Protein AF-A0A417HCM1-F1 (afdb_monomer)

Foldseek 3Di:
DDDDDDDDDDDPDDDDPPPPDDDPDQAQQAPPDDPPPPLRVLQSVCVVLVLADQDPVRHNQQFDFDFPLNLLSSLCSLVVHPLVVQADAQAPPDHRPDPSRSSQSVCPVLVLADQPDPRHNRRGDFQFLLNSLSSLQSSCVSVVHFAADLPDDQQAPCLVVRDPSSSSSVRRCVRRVLDDCDPVRHNRGGDGDGSSNSSSNSVSSNVVVVD

Nearest PDB structures (foldseek):
  3pyw-assembly1_A  TM=8.667E-01  e=4.731E-10  Bacillus anthracis
  6bt4-assembly1_A  TM=8.681E-01  e=3.678E-08  Bacillus anthracis
  7sv5-assembly2_B  TM=8.042E-01  e=4.288E-07  Paenibacillus alvei
  6cwi-assembly1_A  TM=8.174E-01  e=2.705E-06  Paenibacillus alvei
  6cwf-assembly1_A  TM=8.147E-01  e=4.228E-06  Paenibacillus alvei

Sequence (211 aa):
MKWGTRMTAAALALTLAVSSAPAKAYSLPYGDVNDQYWAYLDILYSSQWGLLQGREDGNFHPEDTLTRAEFVSILARVGNVQLSRYPGSDFQDVAESAWYAQAVNWAHRMGVASGVGNGCFDPNGAVTREQMATMSYQFLKSMGITYGNDNTALPYSDADSISDWALDAVKAMYTSKLLTGREDGTFDPFAPTSRAEAAAMARRLYVNLDD

Mean predicted aligned error: 7.88 Å

Radius of gyration: 25.11 Å; Cα contacts (8 Å, |Δi|>4): 300; chains: 1; bounding box: 56×98×43 Å

Structure (mmCIF, N/CA/C/O backbone):
data_AF-A0A417HCM1-F1
#
_entry.id   AF-A0A417HCM1-F1
#
loop_
_atom_site.group_PDB
_atom_site.id
_atom_site.type_symbol
_atom_site.label_atom_id
_atom_site.label_alt_id
_atom_site.label_comp_id
_atom_site.label_asym_id
_atom_site.label_entity_id
_atom_site.label_seq_id
_atom_site.pdbx_PDB_ins_code
_atom_site.Cartn_x
_atom_site.Cartn_y
_atom_site.Cartn_z
_atom_site.occupancy
_atom_site.B_iso_or_equiv
_atom_site.auth_seq_id
_atom_site.auth_comp_id
_atom_site.auth_asym_id
_atom_site.auth_atom_id
_atom_site.pdbx_PDB_model_num
ATOM 1 N N . MET A 1 1 ? 37.741 81.642 -23.398 1.00 40.38 1 MET A N 1
ATOM 2 C CA . MET A 1 1 ? 37.203 80.289 -23.670 1.00 40.38 1 MET A CA 1
ATOM 3 C C . MET A 1 1 ? 36.979 79.591 -22.340 1.00 40.38 1 MET A C 1
ATOM 5 O O . MET A 1 1 ? 37.930 79.411 -21.596 1.00 40.38 1 MET A O 1
ATOM 9 N N . LYS A 1 2 ? 35.713 79.328 -21.998 1.00 38.06 2 LYS A N 1
ATOM 10 C CA . LYS A 1 2 ? 35.279 78.784 -20.703 1.00 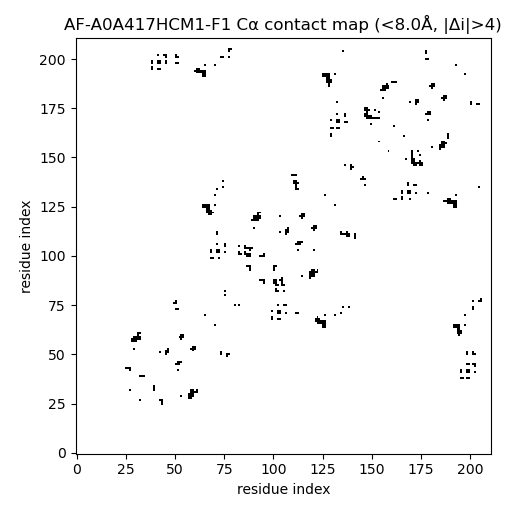38.06 2 LYS A CA 1
ATOM 11 C C . LYS A 1 2 ? 35.594 77.285 -20.647 1.00 38.06 2 LYS A C 1
ATOM 13 O O . LYS A 1 2 ? 35.156 76.555 -21.529 1.00 38.06 2 LYS A O 1
ATOM 18 N N . TRP A 1 3 ? 36.347 76.843 -19.644 1.00 36.91 3 TRP A N 1
ATOM 19 C CA . TRP A 1 3 ? 36.534 75.422 -19.343 1.00 36.91 3 TRP A CA 1
ATOM 20 C C . TRP A 1 3 ? 35.440 74.997 -18.361 1.00 36.91 3 TRP A C 1
ATOM 22 O O . TRP A 1 3 ? 35.266 75.618 -17.315 1.00 36.91 3 TRP A O 1
ATOM 32 N N . GLY A 1 4 ? 34.645 74.006 -18.764 1.00 40.28 4 GLY A N 1
ATOM 33 C CA . GLY A 1 4 ? 33.483 73.521 -18.026 1.00 40.28 4 GLY A CA 1
ATOM 34 C C . GLY A 1 4 ? 33.860 72.620 -16.851 1.00 40.28 4 GLY A C 1
ATOM 35 O O . GLY A 1 4 ? 34.684 71.716 -16.976 1.00 40.28 4 GLY A O 1
ATOM 36 N N . THR A 1 5 ? 33.217 72.875 -15.716 1.00 46.66 5 THR A N 1
ATOM 37 C CA . THR A 1 5 ? 33.242 72.074 -14.491 1.00 46.66 5 THR A CA 1
ATOM 38 C C . THR A 1 5 ? 32.687 70.671 -14.752 1.00 46.66 5 THR A C 1
ATOM 40 O O . THR A 1 5 ? 31.572 70.519 -15.248 1.00 46.66 5 THR A O 1
ATOM 43 N N . ARG A 1 6 ? 33.451 69.630 -14.404 1.00 44.53 6 ARG A N 1
ATOM 44 C CA . ARG A 1 6 ? 32.993 68.233 -14.426 1.00 44.53 6 ARG A CA 1
ATOM 45 C C . ARG A 1 6 ? 32.073 67.977 -13.227 1.00 44.53 6 ARG A C 1
ATOM 47 O O . ARG A 1 6 ? 32.529 68.038 -12.092 1.00 44.53 6 ARG A O 1
ATOM 54 N N . MET A 1 7 ? 30.801 67.672 -13.477 1.00 43.94 7 MET A N 1
ATOM 55 C CA . MET A 1 7 ? 29.897 67.095 -12.476 1.00 43.94 7 MET A CA 1
ATOM 56 C C . MET A 1 7 ? 30.196 65.597 -12.341 1.00 43.94 7 MET A C 1
ATOM 58 O O . MET A 1 7 ? 30.047 64.849 -13.304 1.00 43.94 7 MET A O 1
ATOM 62 N N . THR A 1 8 ? 30.612 65.143 -11.160 1.00 48.47 8 THR A N 1
ATOM 63 C CA . THR A 1 8 ? 30.657 63.714 -10.822 1.00 48.47 8 THR A CA 1
ATOM 64 C C . THR A 1 8 ? 29.286 63.283 -10.310 1.00 48.47 8 THR A C 1
ATOM 66 O O . THR A 1 8 ? 28.869 63.704 -9.233 1.00 48.47 8 THR A O 1
ATOM 69 N N . ALA A 1 9 ? 28.576 62.457 -11.079 1.00 44.56 9 ALA A N 1
ATOM 70 C CA . ALA A 1 9 ? 27.377 61.774 -10.612 1.00 44.56 9 ALA A CA 1
ATOM 71 C C . ALA A 1 9 ? 27.791 60.592 -9.721 1.00 44.56 9 ALA A C 1
ATOM 73 O O . ALA A 1 9 ? 28.492 59.687 -10.173 1.00 44.56 9 ALA A O 1
ATOM 74 N N . ALA A 1 10 ? 27.377 60.607 -8.455 1.00 46.88 10 ALA A N 1
ATOM 75 C CA . ALA A 1 10 ? 27.490 59.455 -7.571 1.00 46.88 10 ALA A CA 1
ATOM 76 C C . ALA A 1 10 ? 26.338 58.488 -7.883 1.00 46.88 10 ALA A C 1
ATOM 78 O O . ALA A 1 10 ? 25.175 58.805 -7.640 1.00 46.88 10 ALA A O 1
ATOM 79 N N . ALA A 1 11 ? 26.652 57.322 -8.445 1.00 47.44 11 ALA A N 1
ATOM 80 C CA . ALA A 1 11 ? 25.694 56.235 -8.590 1.00 47.44 11 ALA A CA 1
ATOM 81 C C . ALA A 1 11 ? 25.605 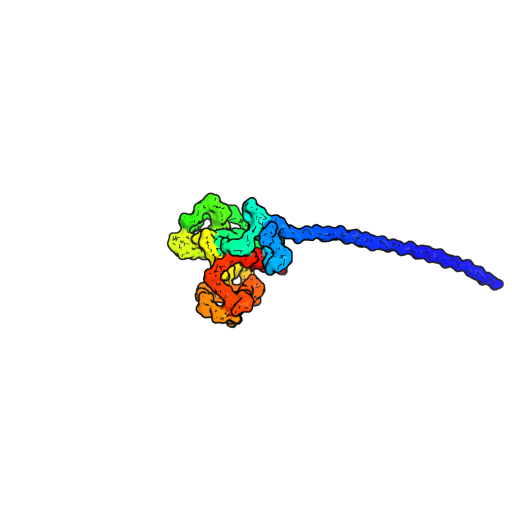55.477 -7.256 1.00 47.44 11 ALA A C 1
ATOM 83 O O . ALA A 1 11 ? 26.547 54.784 -6.872 1.00 47.44 11 ALA A O 1
ATOM 84 N N . LEU A 1 12 ? 24.487 55.616 -6.537 1.00 46.66 12 LEU A N 1
ATOM 85 C CA . LEU A 1 12 ? 24.148 54.709 -5.440 1.00 46.66 12 LEU A CA 1
ATOM 86 C C . LEU A 1 12 ? 23.745 53.359 -6.047 1.00 46.66 12 LEU A C 1
ATOM 88 O O . LEU A 1 12 ? 22.662 53.224 -6.613 1.00 46.66 12 LEU A O 1
ATOM 92 N N . ALA A 1 13 ? 24.613 52.358 -5.928 1.00 53.56 13 ALA A N 1
ATOM 93 C CA . ALA A 1 13 ? 24.244 50.972 -6.176 1.00 53.56 13 ALA A CA 1
ATOM 94 C C . ALA A 1 13 ? 23.470 50.451 -4.955 1.00 53.56 13 ALA A C 1
ATOM 96 O O . ALA A 1 13 ? 24.055 50.188 -3.906 1.00 53.56 13 ALA A O 1
ATOM 97 N N . LEU A 1 14 ? 22.147 50.333 -5.079 1.00 50.59 14 LEU A N 1
ATOM 98 C CA . LEU A 1 14 ? 21.311 49.654 -4.093 1.00 50.59 14 LEU A CA 1
ATOM 99 C C . LEU A 1 14 ? 21.415 48.144 -4.342 1.00 50.59 14 LEU A C 1
ATOM 101 O O . LEU A 1 14 ? 20.772 47.605 -5.242 1.00 50.59 14 LEU A O 1
ATOM 105 N N . THR A 1 15 ? 22.259 47.456 -3.580 1.00 60.56 15 THR A N 1
ATOM 106 C CA . THR A 1 15 ? 22.324 45.993 -3.592 1.00 60.56 15 THR A CA 1
ATOM 107 C C . THR A 1 15 ? 21.123 45.429 -2.833 1.00 60.56 15 THR A C 1
ATOM 109 O O . THR A 1 15 ? 21.033 45.526 -1.611 1.00 60.56 15 THR A O 1
ATOM 112 N N . LEU A 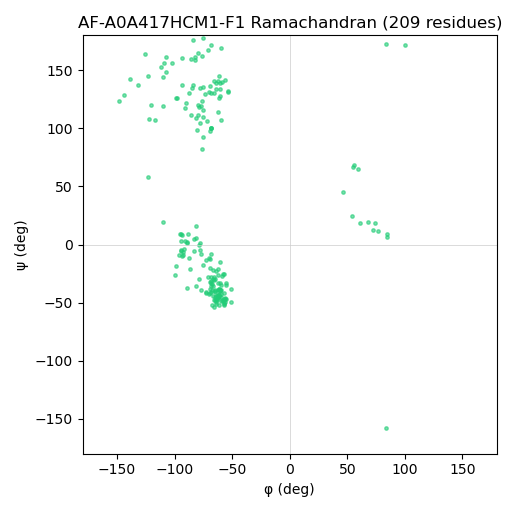1 16 ? 20.181 44.821 -3.555 1.00 54.94 16 LEU A N 1
ATOM 113 C CA . LEU A 1 16 ? 19.164 43.960 -2.954 1.00 54.94 16 LEU A CA 1
ATOM 114 C C . LEU A 1 16 ? 19.863 42.701 -2.431 1.00 54.94 16 LEU A C 1
ATOM 116 O O . LEU A 1 16 ? 20.182 41.792 -3.195 1.00 54.94 16 LEU A O 1
ATOM 120 N N . ALA A 1 17 ? 20.127 42.653 -1.128 1.00 56.31 17 ALA A N 1
ATOM 121 C CA . ALA A 1 17 ? 20.481 41.408 -0.466 1.00 56.31 17 ALA A CA 1
ATOM 122 C C . ALA A 1 17 ? 19.236 40.512 -0.460 1.00 56.31 17 ALA A C 1
ATOM 124 O O . ALA A 1 17 ? 18.326 40.694 0.350 1.00 56.31 17 ALA A O 1
ATOM 125 N N . VAL A 1 18 ? 19.173 39.558 -1.389 1.00 58.06 18 VAL A N 1
ATOM 126 C CA . VAL A 1 18 ? 18.203 38.465 -1.312 1.00 58.06 18 VAL A CA 1
ATOM 127 C C . VAL A 1 18 ? 18.625 37.603 -0.128 1.00 58.06 18 VAL A C 1
ATOM 129 O O . VAL A 1 18 ? 19.578 36.833 -0.213 1.00 58.06 18 VAL A O 1
ATOM 132 N N . SER A 1 19 ? 17.956 37.779 1.009 1.00 59.06 19 SER A N 1
ATOM 133 C CA . SER A 1 19 ? 18.105 36.875 2.145 1.00 59.06 19 SER A CA 1
ATOM 134 C C . SER A 1 19 ? 17.487 35.532 1.764 1.00 59.06 19 SER A C 1
ATOM 136 O O . SER A 1 19 ? 16.269 35.360 1.816 1.00 59.06 19 SER A O 1
ATOM 138 N N . SER A 1 20 ? 18.315 34.582 1.329 1.00 63.09 20 SER A N 1
ATOM 139 C CA . SER A 1 20 ? 17.915 33.183 1.222 1.00 63.09 20 SER A CA 1
ATOM 140 C C . SER A 1 20 ? 17.893 32.599 2.633 1.00 63.09 20 SER A C 1
ATOM 142 O O . SER A 1 20 ? 18.921 32.146 3.141 1.00 63.09 20 SER A O 1
ATOM 144 N N . ALA A 1 21 ? 16.735 32.636 3.294 1.00 56.09 21 ALA A N 1
ATOM 145 C CA . ALA A 1 21 ? 16.536 31.802 4.473 1.00 56.09 21 ALA A CA 1
ATOM 146 C C . ALA A 1 21 ? 16.859 30.346 4.080 1.00 56.09 21 ALA A C 1
ATOM 148 O O . ALA A 1 21 ? 16.400 29.901 3.023 1.00 56.09 21 ALA A O 1
ATOM 149 N N . PRO A 1 22 ? 17.666 29.608 4.861 1.00 52.09 22 PRO A N 1
ATOM 150 C CA . PRO A 1 22 ? 17.959 28.223 4.532 1.00 52.09 22 PRO A CA 1
ATOM 151 C C . PRO A 1 22 ? 16.644 27.442 4.514 1.00 52.09 22 PRO A C 1
ATOM 153 O O . PRO A 1 22 ? 15.861 27.508 5.466 1.00 52.09 22 PRO A O 1
ATOM 156 N N . ALA A 1 23 ? 16.390 26.716 3.423 1.00 56.59 23 ALA A N 1
ATOM 157 C CA . ALA A 1 23 ? 15.309 25.745 3.388 1.00 56.59 23 ALA A CA 1
ATOM 158 C C . ALA A 1 23 ? 15.495 24.791 4.576 1.00 56.59 23 ALA A C 1
ATOM 160 O O . ALA A 1 23 ? 16.603 24.307 4.819 1.00 56.59 23 ALA A O 1
ATOM 161 N N . LYS A 1 24 ? 14.433 24.558 5.353 1.00 51.59 24 LYS A N 1
ATOM 162 C CA . LYS A 1 24 ? 14.472 23.615 6.471 1.00 51.59 24 LYS A CA 1
ATOM 163 C C . LYS A 1 24 ? 14.818 22.240 5.898 1.00 51.59 24 LYS A C 1
ATOM 165 O O . LYS A 1 24 ? 13.989 21.646 5.216 1.00 51.59 24 LYS A O 1
ATOM 170 N N . ALA A 1 25 ? 16.041 21.769 6.135 1.00 60.09 25 ALA A N 1
ATOM 171 C CA . ALA A 1 25 ? 16.448 20.428 5.744 1.00 60.09 25 ALA A CA 1
ATOM 172 C C . ALA A 1 25 ? 15.559 19.436 6.502 1.00 60.09 25 ALA A C 1
ATOM 174 O O . ALA A 1 25 ? 15.562 19.411 7.734 1.00 60.09 25 ALA A O 1
ATOM 175 N N . TYR A 1 26 ? 14.732 18.696 5.768 1.00 69.88 26 TYR A N 1
ATOM 176 C CA . TYR A 1 26 ? 13.877 17.670 6.343 1.00 69.88 26 TYR A CA 1
ATOM 177 C C . TYR A 1 26 ? 14.658 16.358 6.308 1.00 69.88 26 TYR A C 1
ATOM 179 O O . TYR A 1 26 ? 15.045 15.901 5.235 1.00 69.88 26 TYR A O 1
ATOM 187 N N . SER A 1 27 ? 14.938 15.796 7.479 1.00 84.19 27 SER A N 1
ATOM 188 C CA . SER A 1 27 ? 15.560 14.484 7.632 1.00 84.19 27 SER A CA 1
ATOM 189 C C . SER A 1 27 ? 14.555 13.514 8.235 1.00 84.19 27 SER A C 1
ATOM 191 O O . SER A 1 27 ? 13.664 13.925 8.984 1.00 84.19 27 SER A O 1
ATOM 193 N N . LEU A 1 28 ? 14.717 12.224 7.947 1.00 87.56 28 LEU A N 1
ATOM 194 C CA . LEU A 1 28 ? 13.922 11.197 8.610 1.00 87.56 28 LEU A CA 1
ATOM 195 C C . LEU A 1 28 ? 14.158 11.213 10.127 1.00 87.56 28 LEU A C 1
ATOM 197 O O . LEU A 1 28 ? 15.304 11.346 10.560 1.00 87.56 28 LEU A O 1
ATOM 201 N N . PRO A 1 29 ? 13.098 11.052 10.940 1.00 88.50 29 PRO A N 1
ATOM 202 C CA . PRO A 1 29 ? 13.228 10.892 12.384 1.00 88.50 29 PRO A CA 1
ATOM 203 C C . PRO A 1 29 ? 13.544 9.441 12.794 1.00 88.50 29 PRO A C 1
ATOM 205 O O . PRO A 1 29 ? 13.556 9.150 13.985 1.00 88.50 29 PRO A O 1
ATOM 208 N N . TYR A 1 30 ? 13.760 8.536 11.833 1.00 95.06 30 TYR A N 1
ATOM 209 C CA . TYR A 1 30 ? 13.920 7.098 12.059 1.00 95.06 30 TYR A CA 1
ATOM 210 C C . TYR A 1 30 ? 15.397 6.703 12.069 1.00 95.06 30 TYR A C 1
ATOM 212 O O . TYR A 1 30 ? 16.126 7.005 11.125 1.00 95.06 30 TYR A O 1
ATOM 220 N N . GLY A 1 31 ? 15.840 6.034 13.136 1.00 93.31 31 GLY A N 1
ATOM 221 C CA . GLY A 1 31 ? 17.245 5.647 13.312 1.00 93.31 31 GLY A CA 1
ATOM 222 C C . GLY A 1 31 ? 17.684 4.465 12.443 1.00 93.31 31 GLY A C 1
ATOM 223 O O . GLY A 1 31 ? 18.880 4.262 12.244 1.00 93.31 31 GLY A O 1
ATOM 224 N N . ASP A 1 32 ? 16.730 3.702 11.914 1.00 96.81 32 ASP A N 1
ATOM 225 C CA . ASP A 1 32 ? 16.929 2.498 11.107 1.00 96.81 32 ASP A CA 1
ATOM 226 C C . ASP A 1 32 ? 16.917 2.750 9.588 1.00 96.81 32 ASP A C 1
ATOM 228 O O . ASP A 1 32 ? 17.064 1.810 8.807 1.00 96.81 32 ASP A O 1
ATOM 232 N N . VAL A 1 33 ? 16.788 4.009 9.151 1.00 96.94 33 VAL A N 1
ATOM 233 C CA . VAL A 1 33 ? 16.815 4.386 7.730 1.00 96.94 33 VAL A CA 1
ATOM 234 C C . VAL A 1 33 ? 17.927 5.403 7.475 1.00 96.94 33 VAL A C 1
ATOM 236 O O . VAL A 1 33 ? 17.823 6.572 7.842 1.00 96.94 33 VAL A O 1
ATOM 239 N N . ASN A 1 34 ? 18.997 4.964 6.811 1.00 94.12 34 ASN A N 1
ATOM 240 C CA . ASN A 1 34 ? 20.099 5.842 6.404 1.00 94.12 34 ASN A CA 1
ATOM 241 C C . ASN A 1 34 ? 19.782 6.595 5.094 1.00 94.12 34 ASN A C 1
ATOM 243 O O . ASN A 1 34 ? 18.946 6.155 4.309 1.00 94.12 34 ASN A O 1
ATOM 247 N N . ASP A 1 35 ? 20.468 7.712 4.839 1.00 93.62 35 ASP A N 1
ATOM 248 C CA . ASP A 1 35 ? 20.243 8.590 3.675 1.00 93.62 35 ASP A CA 1
ATOM 249 C C . ASP A 1 35 ? 20.653 7.993 2.318 1.00 93.62 35 ASP A C 1
ATOM 251 O O . ASP A 1 35 ? 20.250 8.504 1.273 1.00 93.62 35 ASP A O 1
ATOM 255 N N . GLN A 1 36 ? 21.397 6.886 2.324 1.00 94.31 36 GLN A N 1
ATOM 256 C CA . GLN A 1 36 ? 21.753 6.105 1.138 1.00 94.31 36 GLN A CA 1
ATOM 257 C C . GLN A 1 36 ? 20.786 4.940 0.882 1.00 94.31 36 GLN A C 1
ATOM 259 O O . GLN A 1 36 ? 20.922 4.242 -0.124 1.00 94.31 36 GLN A O 1
ATOM 264 N N . TYR A 1 37 ? 19.817 4.703 1.772 1.00 96.12 37 TYR A N 1
ATOM 265 C CA . TYR A 1 37 ? 18.821 3.656 1.596 1.00 96.12 37 TYR A CA 1
ATOM 266 C C . TYR A 1 37 ? 17.957 3.964 0.368 1.00 96.12 37 TYR A C 1
ATOM 268 O O . TYR A 1 37 ? 17.494 5.092 0.193 1.00 96.12 37 TYR A O 1
ATOM 276 N N . TRP A 1 38 ? 17.717 2.965 -0.486 1.00 95.56 38 TRP A N 1
ATOM 277 C CA . TRP A 1 38 ? 17.080 3.161 -1.796 1.00 95.56 38 TRP A CA 1
ATOM 278 C C . TRP A 1 38 ? 15.714 3.864 -1.703 1.00 95.56 38 TRP A C 1
ATOM 280 O O . TRP A 1 38 ? 15.380 4.679 -2.562 1.00 95.56 38 TRP A O 1
ATOM 290 N N . ALA A 1 39 ? 14.952 3.592 -0.636 1.00 96.19 39 ALA A N 1
ATOM 291 C CA . ALA A 1 39 ? 13.633 4.175 -0.402 1.00 96.19 39 ALA A CA 1
ATOM 292 C C . ALA A 1 39 ? 13.666 5.418 0.502 1.00 96.19 39 ALA A C 1
ATOM 294 O O . ALA A 1 39 ? 12.608 5.879 0.921 1.00 96.19 39 ALA A O 1
ATOM 295 N N . TYR A 1 40 ? 14.839 5.970 0.843 1.00 97.19 40 TYR A N 1
ATOM 296 C CA . TYR A 1 40 ? 14.958 7.068 1.814 1.00 97.19 40 TYR A CA 1
ATOM 297 C C . TYR A 1 40 ? 14.018 8.234 1.491 1.00 97.19 40 TYR A C 1
ATOM 299 O O . TYR A 1 40 ? 13.256 8.681 2.346 1.00 97.19 40 TYR A O 1
ATOM 307 N N . LEU A 1 41 ? 14.022 8.699 0.237 1.00 95.75 41 LEU A N 1
ATOM 308 C CA . LEU A 1 41 ? 13.172 9.815 -0.187 1.00 95.75 41 LEU A CA 1
ATOM 309 C C . LEU A 1 41 ? 11.684 9.451 -0.190 1.00 95.75 41 LEU A C 1
ATOM 311 O O . LEU A 1 41 ? 10.843 10.313 0.056 1.00 95.75 41 LEU A O 1
ATOM 315 N N . ASP A 1 42 ? 11.355 8.192 -0.461 1.00 96.88 42 ASP A N 1
ATOM 316 C CA . ASP A 1 42 ? 9.978 7.706 -0.481 1.00 96.88 42 ASP A CA 1
ATOM 317 C C . ASP A 1 42 ? 9.399 7.608 0.929 1.00 96.88 42 ASP A C 1
ATOM 319 O O . ASP A 1 42 ? 8.263 8.024 1.165 1.00 96.88 42 ASP A O 1
ATOM 323 N N . ILE A 1 43 ? 10.213 7.144 1.876 1.00 98.06 43 ILE A N 1
ATOM 324 C CA . ILE A 1 43 ? 9.900 7.123 3.304 1.00 98.06 43 ILE A CA 1
ATOM 325 C C . ILE A 1 43 ? 9.781 8.560 3.821 1.00 98.06 43 ILE A C 1
ATOM 327 O O . ILE A 1 43 ? 8.780 8.897 4.445 1.00 98.06 43 ILE A O 1
ATOM 331 N N . LEU A 1 44 ? 10.737 9.438 3.493 1.00 96.12 44 LEU A N 1
ATOM 332 C CA . LEU A 1 44 ? 10.729 10.847 3.909 1.00 96.12 44 LEU A CA 1
ATOM 333 C C . LEU A 1 44 ? 9.449 11.551 3.483 1.00 96.12 44 LEU A C 1
ATOM 335 O O . LEU A 1 44 ? 8.780 12.182 4.302 1.00 96.12 44 LEU A O 1
ATOM 339 N N . TYR A 1 45 ? 9.098 11.402 2.210 1.00 95.94 45 TYR A N 1
ATOM 340 C CA . TYR A 1 45 ? 7.895 11.991 1.657 1.00 95.94 45 TYR A CA 1
ATOM 341 C C . TYR A 1 45 ? 6.644 11.396 2.309 1.00 95.94 45 TYR A C 1
ATOM 343 O O . TYR A 1 45 ? 5.800 12.130 2.820 1.00 95.94 45 TYR A O 1
ATOM 351 N N . SER A 1 46 ? 6.539 10.066 2.354 1.00 97.31 46 SER A N 1
ATOM 352 C CA . SER A 1 46 ? 5.369 9.388 2.921 1.00 97.31 46 SER A CA 1
ATOM 353 C C . SER A 1 46 ? 5.140 9.751 4.384 1.00 97.31 46 SER A C 1
ATOM 355 O O . SER A 1 46 ? 3.990 9.887 4.799 1.00 97.31 46 SER A O 1
ATOM 357 N N . SER A 1 47 ? 6.204 9.965 5.157 1.00 96.44 47 SER A N 1
ATOM 358 C CA . SER A 1 47 ? 6.089 10.372 6.555 1.00 96.44 47 SER A CA 1
ATOM 359 C C . SER A 1 47 ? 5.744 11.849 6.723 1.00 96.44 47 SER A C 1
ATOM 361 O O . SER A 1 47 ? 4.917 12.203 7.565 1.00 96.44 47 SER A O 1
ATOM 363 N N . GLN A 1 48 ? 6.312 12.723 5.887 1.00 94.31 48 GLN A N 1
ATOM 364 C CA . GLN A 1 48 ? 6.006 14.155 5.904 1.00 94.31 48 GLN A CA 1
ATOM 365 C C . GLN A 1 48 ? 4.532 14.436 5.584 1.00 94.31 48 GLN A C 1
ATOM 367 O O . GLN A 1 48 ? 3.920 15.302 6.210 1.00 94.31 48 GLN A O 1
ATOM 372 N N . TRP A 1 49 ? 3.963 13.687 4.640 1.00 94.62 49 TRP A N 1
ATOM 373 C CA . TRP A 1 49 ? 2.565 13.810 4.221 1.00 94.62 49 TRP A CA 1
ATOM 374 C C . TRP A 1 49 ? 1.610 12.906 5.011 1.00 94.62 49 TRP A C 1
ATOM 376 O O . TRP A 1 49 ? 0.412 12.879 4.744 1.00 94.62 49 TRP A O 1
ATOM 386 N N . GLY A 1 50 ? 2.119 12.169 6.005 1.00 95.81 50 GLY A N 1
ATOM 387 C CA . GLY A 1 50 ? 1.308 11.311 6.868 1.00 95.81 50 GLY A CA 1
ATOM 388 C C . GLY A 1 50 ? 0.694 10.097 6.163 1.00 95.81 50 GLY A C 1
ATOM 389 O O . GLY A 1 50 ? -0.255 9.518 6.683 1.00 95.81 50 GLY A O 1
ATOM 390 N N . LEU A 1 51 ? 1.223 9.693 5.005 1.00 97.25 51 LEU A N 1
ATOM 391 C CA . LEU A 1 51 ? 0.774 8.527 4.237 1.00 97.25 51 LEU A CA 1
ATOM 392 C C . LEU A 1 51 ? 1.189 7.216 4.918 1.00 97.25 51 LEU A C 1
ATOM 394 O O . LEU A 1 51 ? 0.396 6.276 5.009 1.00 97.25 51 LEU A O 1
ATOM 398 N N . LEU A 1 52 ? 2.422 7.178 5.434 1.00 97.81 52 LEU A N 1
ATOM 399 C CA . LEU A 1 52 ? 2.973 6.058 6.191 1.00 97.81 52 LEU A CA 1
ATOM 400 C C . LEU A 1 52 ? 3.972 6.561 7.240 1.00 97.81 52 LEU A C 1
ATOM 402 O O . LEU A 1 52 ? 4.956 7.224 6.913 1.00 97.81 52 LEU A O 1
ATOM 406 N N . GLN A 1 53 ? 3.713 6.210 8.498 1.00 95.75 53 GLN A N 1
ATOM 407 C CA . GLN A 1 53 ? 4.544 6.568 9.647 1.00 95.75 53 GLN A CA 1
ATOM 408 C C . GLN A 1 53 ? 5.285 5.348 10.192 1.00 95.75 53 GLN A C 1
ATOM 410 O O . GLN A 1 53 ? 4.839 4.209 10.017 1.00 95.75 53 GLN A O 1
ATOM 415 N N . GLY A 1 54 ? 6.402 5.602 10.873 1.00 94.94 54 GLY A N 1
ATOM 416 C CA . GLY A 1 54 ? 7.109 4.622 11.693 1.00 94.94 54 GLY A CA 1
ATOM 417 C C . GLY A 1 54 ? 6.256 4.061 12.832 1.00 94.94 54 GLY A C 1
ATOM 418 O O . GLY A 1 54 ? 5.151 4.535 13.110 1.00 94.94 54 GLY A O 1
ATOM 419 N N . ARG A 1 55 ? 6.768 3.005 13.456 1.00 94.75 55 ARG A N 1
ATOM 420 C CA . ARG A 1 55 ? 6.098 2.290 14.543 1.00 94.75 55 ARG A CA 1
ATOM 421 C C . ARG A 1 55 ? 6.358 2.976 15.893 1.00 94.75 55 ARG A C 1
ATOM 423 O O . ARG A 1 55 ? 7.083 3.965 15.991 1.00 94.75 55 ARG A O 1
ATOM 430 N N . GLU A 1 56 ? 5.722 2.459 16.943 1.00 93.94 56 GLU A N 1
ATOM 431 C CA . GLU A 1 56 ? 5.755 3.033 18.300 1.00 93.94 56 GLU A CA 1
ATOM 432 C C . GLU A 1 56 ? 7.155 3.063 18.931 1.00 93.94 56 GLU A C 1
ATOM 434 O O . GLU A 1 56 ? 7.406 3.854 19.837 1.00 93.94 56 GLU A O 1
ATOM 439 N N . ASP A 1 57 ? 8.080 2.237 18.441 1.00 95.31 57 ASP A N 1
ATOM 440 C CA . ASP A 1 57 ? 9.471 2.190 18.894 1.00 95.31 57 ASP A CA 1
ATOM 44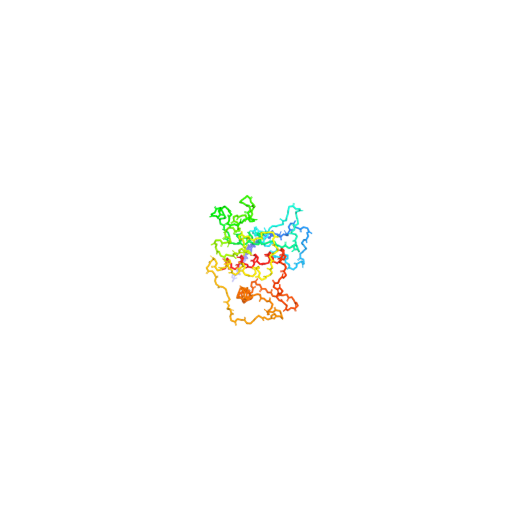1 C C . ASP A 1 57 ? 10.349 3.311 18.306 1.00 95.31 57 ASP A C 1
ATOM 443 O O . ASP A 1 57 ? 11.536 3.394 18.619 1.00 95.31 57 ASP A O 1
ATOM 447 N N . GLY A 1 58 ? 9.777 4.181 17.468 1.00 94.25 58 GLY A N 1
ATOM 448 C CA . GLY A 1 58 ? 10.473 5.313 16.859 1.00 94.25 58 GLY A CA 1
ATOM 449 C C . GLY A 1 58 ? 11.255 4.972 15.589 1.00 94.25 58 GLY A C 1
ATOM 450 O O . GLY A 1 58 ? 11.933 5.849 15.060 1.00 94.25 58 GLY A O 1
ATOM 451 N N . ASN A 1 59 ? 11.144 3.744 15.077 1.00 97.56 59 ASN A N 1
ATOM 452 C CA . ASN A 1 59 ? 11.782 3.299 13.837 1.00 97.56 59 ASN A CA 1
ATOM 453 C C . ASN A 1 59 ? 10.765 3.120 12.706 1.00 97.56 59 ASN A C 1
ATOM 455 O O . ASN A 1 59 ? 9.555 3.006 12.931 1.00 97.56 59 ASN A O 1
ATOM 459 N N . PHE A 1 60 ? 11.241 3.104 11.462 1.00 98.25 60 PHE A N 1
ATOM 460 C CA . PHE A 1 60 ? 10.364 2.919 10.310 1.00 98.25 60 PHE A CA 1
ATOM 461 C C . PHE A 1 60 ? 10.023 1.450 10.050 1.00 98.25 60 PHE A C 1
ATOM 463 O O . PHE A 1 60 ? 8.896 1.159 9.635 1.00 98.25 60 PHE A O 1
ATOM 470 N N . HIS A 1 61 ? 10.983 0.559 10.301 1.00 98.12 61 HIS A N 1
ATOM 471 C CA . HIS A 1 61 ? 11.014 -0.851 9.920 1.00 98.12 61 HIS A CA 1
ATOM 472 C C . HIS A 1 61 ? 10.835 -1.038 8.410 1.00 98.12 61 HIS A C 1
ATOM 474 O O . HIS A 1 61 ? 9.784 -1.498 7.971 1.00 98.12 61 HIS A O 1
ATOM 480 N N . PRO A 1 62 ? 11.808 -0.633 7.573 1.00 98.12 62 PRO A N 1
ATOM 481 C CA . PRO A 1 62 ? 11.632 -0.626 6.119 1.00 98.12 62 PRO A CA 1
ATOM 482 C C . PRO A 1 62 ? 11.461 -2.024 5.507 1.00 98.12 62 PRO A C 1
ATOM 484 O O . PRO A 1 62 ? 10.740 -2.163 4.520 1.00 98.12 62 PRO A O 1
ATOM 487 N N . GLU A 1 63 ? 12.073 -3.047 6.107 1.00 98.12 63 GLU A N 1
ATOM 488 C CA . GLU A 1 63 ? 12.065 -4.432 5.606 1.00 98.12 63 GLU A CA 1
ATOM 489 C C . GLU A 1 63 ? 10.938 -5.298 6.189 1.00 98.12 63 GLU A C 1
ATOM 491 O O . GLU A 1 63 ? 10.736 -6.434 5.764 1.00 98.12 63 GLU A O 1
ATOM 496 N N . ASP A 1 64 ? 10.189 -4.774 7.160 1.00 98.38 64 ASP A N 1
ATOM 497 C CA . ASP A 1 64 ? 9.027 -5.460 7.719 1.00 98.38 64 ASP A CA 1
ATOM 498 C C . ASP A 1 64 ? 8.004 -5.749 6.618 1.00 98.38 64 ASP A C 1
ATOM 500 O O . ASP A 1 64 ? 7.704 -4.899 5.771 1.00 98.38 64 ASP A O 1
ATOM 504 N N . THR A 1 65 ? 7.408 -6.938 6.683 1.00 98.44 65 THR A N 1
ATOM 505 C CA . THR A 1 65 ? 6.287 -7.305 5.818 1.00 98.44 65 THR A CA 1
ATOM 506 C C . THR A 1 65 ? 5.067 -6.449 6.137 1.00 98.44 65 THR A C 1
ATOM 508 O O . THR A 1 65 ? 4.659 -6.334 7.293 1.00 98.44 65 THR A O 1
ATOM 511 N N . LEU A 1 66 ? 4.469 -5.879 5.095 1.00 98.12 66 LEU A N 1
ATOM 512 C CA . LEU A 1 66 ? 3.249 -5.095 5.192 1.00 98.12 66 LEU A CA 1
ATOM 513 C C . LEU A 1 66 ? 2.016 -6.005 5.178 1.00 98.12 66 LEU A C 1
ATOM 515 O O . LEU A 1 66 ? 1.916 -6.930 4.364 1.00 98.12 66 LEU A O 1
ATOM 519 N N . THR A 1 67 ? 1.044 -5.718 6.039 1.00 98.69 67 THR A N 1
ATOM 520 C CA . THR A 1 67 ? -0.228 -6.450 6.028 1.00 98.69 67 THR A CA 1
ATOM 521 C C . THR A 1 67 ? -1.228 -5.862 5.033 1.00 98.69 67 THR A C 1
ATOM 523 O O . THR A 1 67 ? -1.164 -4.688 4.650 1.00 98.69 67 THR A O 1
ATOM 526 N N . ARG A 1 68 ? -2.222 -6.665 4.644 1.00 98.62 68 ARG A N 1
ATOM 527 C CA . ARG A 1 68 ? -3.346 -6.218 3.806 1.00 98.62 68 ARG A CA 1
ATOM 528 C C . ARG A 1 68 ? -4.105 -5.042 4.432 1.00 98.62 68 ARG A C 1
ATOM 530 O O . ARG A 1 68 ? -4.440 -4.092 3.724 1.00 98.62 68 ARG A O 1
ATOM 537 N N . ALA A 1 69 ? -4.343 -5.067 5.748 1.00 98.75 69 ALA A N 1
ATOM 538 C CA . ALA A 1 69 ? -5.005 -3.974 6.465 1.00 98.75 69 ALA A CA 1
ATOM 539 C C . ALA A 1 69 ? -4.159 -2.691 6.516 1.00 98.75 69 ALA A C 1
ATOM 541 O O . ALA A 1 69 ? -4.692 -1.586 6.360 1.00 98.75 69 ALA A O 1
ATOM 542 N N . GLU A 1 70 ? -2.843 -2.822 6.700 1.00 98.75 70 GLU A N 1
ATOM 543 C CA . GLU A 1 70 ? -1.920 -1.689 6.619 1.00 98.75 70 GLU A CA 1
ATOM 544 C C . GLU A 1 70 ? -1.955 -1.064 5.220 1.00 98.75 70 GLU A C 1
ATOM 546 O O . GLU A 1 70 ? -2.077 0.160 5.113 1.00 98.75 70 GLU A O 1
ATOM 551 N N . PHE A 1 71 ? -1.954 -1.876 4.157 1.00 98.81 71 PHE A N 1
ATOM 552 C CA . PHE A 1 71 ? -1.948 -1.356 2.791 1.00 98.81 71 PHE A CA 1
ATOM 553 C C . PHE A 1 71 ? -3.204 -0.559 2.434 1.00 98.81 71 PHE A C 1
ATOM 555 O O . PHE A 1 71 ? -3.104 0.579 1.975 1.00 98.81 71 PHE A O 1
ATOM 562 N N . VAL A 1 72 ? -4.400 -1.096 2.698 1.00 98.81 72 VAL A N 1
ATOM 563 C CA . VAL A 1 72 ? -5.646 -0.360 2.406 1.00 98.81 72 VAL A CA 1
ATOM 564 C C . VAL A 1 72 ? -5.775 0.907 3.252 1.00 98.81 72 VAL A C 1
ATOM 566 O O . VAL A 1 72 ? -6.325 1.905 2.793 1.00 98.81 72 VAL A O 1
ATOM 569 N N . SER A 1 73 ? -5.207 0.913 4.459 1.00 98.75 73 SER A N 1
ATOM 570 C CA . SER A 1 73 ? -5.153 2.114 5.293 1.00 98.75 73 SER A CA 1
ATOM 571 C C . SER A 1 73 ? -4.220 3.177 4.711 1.00 98.75 73 SER A C 1
ATOM 573 O O . SER A 1 73 ? -4.518 4.364 4.805 1.00 98.75 73 SER A O 1
ATOM 575 N N . ILE A 1 74 ? -3.104 2.779 4.090 1.00 98.81 74 ILE A N 1
ATOM 576 C CA . ILE A 1 74 ? -2.228 3.695 3.345 1.00 98.81 74 ILE A CA 1
ATOM 577 C C . ILE A 1 74 ? -2.982 4.278 2.145 1.00 98.81 74 ILE A C 1
ATOM 579 O O . ILE A 1 74 ? -3.011 5.496 1.995 1.00 98.81 74 ILE A O 1
ATOM 583 N N . LEU A 1 75 ? -3.662 3.449 1.345 1.00 98.75 75 LEU A N 1
ATOM 584 C CA . LEU A 1 75 ? -4.451 3.918 0.195 1.00 98.75 75 LEU A CA 1
ATOM 585 C C . LEU A 1 75 ? -5.567 4.890 0.610 1.00 98.75 75 LEU A C 1
ATOM 587 O O . LEU A 1 75 ? -5.782 5.902 -0.053 1.00 98.75 75 LEU A O 1
ATOM 591 N N . ALA A 1 76 ? -6.229 4.642 1.743 1.00 98.62 76 ALA A N 1
ATOM 592 C CA . ALA A 1 76 ? -7.222 5.562 2.288 1.00 98.62 76 ALA A CA 1
ATOM 593 C C . ALA A 1 76 ? -6.623 6.939 2.631 1.00 98.62 76 ALA A C 1
ATOM 595 O O . ALA A 1 76 ? -7.271 7.960 2.403 1.00 98.62 76 ALA A O 1
ATOM 596 N N . ARG A 1 77 ? -5.387 6.986 3.152 1.00 98.56 77 ARG A N 1
ATOM 597 C CA . ARG A 1 77 ? -4.672 8.248 3.415 1.00 98.56 77 ARG A CA 1
ATOM 598 C C . ARG A 1 77 ? -4.253 8.936 2.120 1.00 98.56 77 ARG A C 1
ATOM 600 O O . ARG A 1 77 ? -4.458 10.137 2.000 1.00 98.56 77 ARG A O 1
ATOM 607 N N . VAL A 1 78 ? -3.751 8.174 1.146 1.00 98.06 78 VAL A N 1
ATOM 608 C CA . VAL A 1 78 ? -3.406 8.680 -0.193 1.00 98.06 78 VAL A CA 1
ATOM 609 C C . VAL A 1 78 ? -4.617 9.347 -0.852 1.00 98.06 78 VAL A C 1
ATOM 611 O O . VAL A 1 78 ? -4.503 10.461 -1.343 1.00 98.06 78 VAL A O 1
ATOM 614 N N . GLY A 1 79 ? -5.793 8.716 -0.803 1.00 97.06 79 GLY A N 1
ATOM 615 C CA . GLY A 1 79 ? -7.032 9.276 -1.354 1.00 97.06 79 GLY A CA 1
ATOM 616 C C . GLY A 1 79 ? -7.747 10.292 -0.455 1.00 97.06 79 GLY A C 1
ATOM 617 O O . GLY A 1 79 ? -8.872 10.675 -0.773 1.00 97.06 79 GLY A O 1
ATOM 618 N N . ASN A 1 80 ? -7.154 10.679 0.684 1.00 96.69 80 ASN A N 1
ATOM 619 C CA . ASN A 1 80 ? -7.761 11.547 1.701 1.00 96.69 80 ASN A CA 1
ATOM 620 C C . ASN A 1 80 ? -9.213 11.150 2.055 1.00 96.69 80 ASN A C 1
ATOM 622 O O . ASN A 1 80 ? -10.139 11.967 2.103 1.00 96.69 80 ASN A O 1
ATOM 626 N N . VAL A 1 81 ? -9.434 9.850 2.252 1.00 97.81 81 VAL A N 1
ATOM 627 C CA . VAL A 1 81 ? -10.765 9.270 2.425 1.00 97.81 81 VAL A CA 1
ATOM 628 C C . VAL A 1 81 ? -11.326 9.610 3.803 1.00 97.81 81 VAL A C 1
ATOM 630 O O . VAL A 1 81 ? -10.721 9.336 4.839 1.00 97.81 81 VAL A O 1
ATOM 633 N N . GLN A 1 82 ? -12.560 10.118 3.837 1.00 97.75 82 GLN A N 1
ATOM 634 C CA . GLN A 1 82 ? -13.307 10.296 5.082 1.00 97.75 82 GLN A CA 1
ATOM 635 C C . GLN A 1 82 ? -13.846 8.942 5.589 1.00 97.75 82 GLN A C 1
ATOM 637 O O . GLN A 1 82 ? -15.007 8.595 5.362 1.00 97.75 82 GLN A O 1
ATOM 642 N N . LEU A 1 83 ? -12.993 8.179 6.283 1.00 97.81 83 LEU A N 1
ATOM 643 C CA . LEU A 1 83 ? -13.276 6.813 6.755 1.00 97.81 83 LEU A CA 1
ATOM 644 C C . LEU A 1 83 ? -14.514 6.689 7.657 1.00 97.81 83 LEU A C 1
ATOM 646 O O . LEU A 1 83 ? -15.174 5.653 7.648 1.00 97.81 83 LEU A O 1
ATOM 650 N N . SER A 1 84 ? -14.917 7.759 8.348 1.00 97.44 84 SER A N 1
ATOM 651 C CA . SER A 1 84 ? -16.145 7.775 9.157 1.00 97.44 84 SER A CA 1
ATOM 652 C C . SER A 1 84 ? -17.431 7.523 8.355 1.00 97.44 84 SER A C 1
ATOM 654 O O . SER A 1 84 ? -18.461 7.207 8.947 1.00 97.44 84 SER A O 1
ATOM 656 N N . ARG A 1 85 ? -17.389 7.620 7.017 1.00 97.69 85 ARG A N 1
ATOM 657 C CA . ARG A 1 85 ? -18.496 7.244 6.118 1.00 97.69 85 ARG A CA 1
ATOM 658 C C . ARG A 1 85 ? -18.635 5.733 5.904 1.00 97.69 85 ARG A C 1
ATOM 660 O O . ARG A 1 85 ? -19.619 5.303 5.309 1.00 97.69 85 ARG A O 1
ATOM 667 N N . TYR A 1 86 ? -17.682 4.941 6.389 1.00 97.50 86 TYR A N 1
ATOM 668 C CA . TYR A 1 86 ? -17.622 3.490 6.207 1.00 97.50 86 TYR A CA 1
ATOM 669 C C . TYR A 1 86 ? -17.582 2.756 7.560 1.00 97.50 86 TYR A C 1
ATOM 671 O O . TYR A 1 86 ? -16.629 2.032 7.838 1.00 97.50 86 TYR A O 1
ATOM 679 N N . PRO A 1 87 ? -18.585 2.951 8.442 1.00 96.38 87 PRO A N 1
ATOM 680 C CA . PRO A 1 87 ? -18.612 2.308 9.753 1.00 96.38 87 P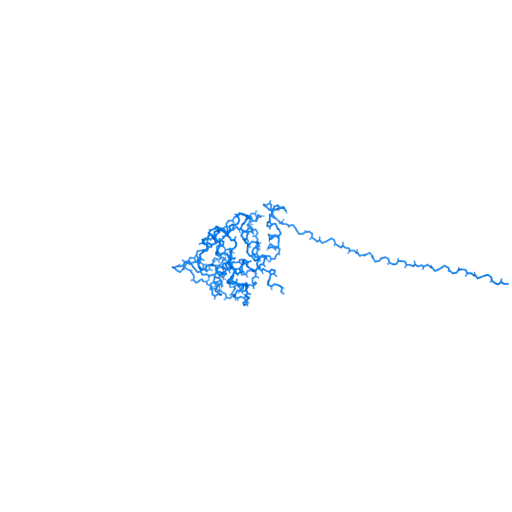RO A CA 1
ATOM 681 C C . PRO A 1 87 ? -18.884 0.796 9.659 1.00 96.38 87 PRO A C 1
ATOM 683 O O . PRO A 1 87 ? -19.344 0.293 8.630 1.00 96.38 87 PRO A O 1
ATOM 686 N N . GLY A 1 88 ? -18.666 0.104 10.779 1.00 93.25 88 GLY A N 1
ATOM 687 C CA . GLY A 1 88 ? -18.955 -1.321 10.959 1.00 93.25 88 GLY A CA 1
ATOM 688 C C . GLY A 1 88 ? -17.846 -2.235 10.443 1.00 93.25 88 GLY A C 1
ATOM 689 O O . GLY A 1 88 ? -16.701 -1.810 10.285 1.00 93.25 88 GLY A O 1
ATOM 690 N N . SER A 1 89 ? -18.212 -3.485 10.159 1.00 92.94 89 SER A N 1
ATOM 691 C CA . SER A 1 89 ? -17.359 -4.481 9.510 1.00 92.94 89 SER A CA 1
ATOM 692 C C . SER A 1 89 ? -18.187 -5.370 8.584 1.00 92.94 89 SER A C 1
ATOM 694 O O . SER A 1 89 ? -19.205 -5.919 9.003 1.00 92.94 89 SER A O 1
ATOM 696 N N . ASP A 1 90 ? -17.746 -5.513 7.335 1.00 95.00 90 ASP A N 1
ATOM 697 C CA . ASP A 1 90 ? -18.370 -6.405 6.350 1.00 95.00 90 ASP A CA 1
ATOM 698 C C . ASP A 1 90 ? -17.736 -7.820 6.357 1.00 95.00 90 ASP A C 1
ATOM 700 O O . ASP A 1 90 ? -18.209 -8.712 5.650 1.00 95.00 90 ASP A O 1
ATOM 704 N N . PHE A 1 91 ? -16.689 -8.048 7.166 1.00 98.19 91 PHE A N 1
ATOM 705 C CA . PHE A 1 91 ? -15.950 -9.316 7.247 1.00 98.19 91 PHE A CA 1
ATOM 706 C C . PHE A 1 91 ? -15.925 -9.895 8.664 1.00 98.19 91 PHE A C 1
ATOM 708 O O . PHE A 1 91 ? -15.820 -9.177 9.657 1.00 98.19 91 PHE A O 1
ATOM 715 N N . GLN A 1 92 ? -15.969 -11.224 8.761 1.00 97.81 92 GLN A N 1
ATOM 716 C CA . GLN A 1 92 ? -16.048 -11.947 10.036 1.00 97.81 92 GLN A CA 1
ATOM 717 C C . GLN A 1 92 ? -14.747 -11.887 10.847 1.00 97.81 92 GLN A C 1
ATOM 719 O O . GLN A 1 92 ? -14.777 -11.966 12.073 1.00 97.81 92 GLN A O 1
ATOM 724 N N . ASP A 1 93 ? -13.607 -11.748 10.172 1.00 98.31 93 ASP A N 1
ATOM 725 C CA . ASP A 1 93 ? -12.269 -11.673 10.766 1.00 98.31 93 ASP A CA 1
ATOM 726 C C . ASP A 1 93 ? -11.795 -10.232 11.017 1.00 98.31 93 ASP A C 1
ATOM 728 O O . ASP A 1 93 ? -10.648 -10.004 11.401 1.00 98.31 93 ASP A O 1
ATOM 732 N N . VAL A 1 94 ? -12.685 -9.252 10.839 1.00 98.38 94 VAL A N 1
ATOM 733 C CA . VAL A 1 94 ? -12.428 -7.839 11.110 1.00 98.38 94 VAL A CA 1
ATOM 734 C C . VAL A 1 94 ? -13.368 -7.388 12.222 1.00 98.38 94 VAL A C 1
ATOM 736 O O . VAL A 1 94 ? -14.570 -7.233 12.024 1.00 98.38 94 VAL A O 1
ATOM 739 N N . ALA A 1 95 ? -12.824 -7.172 13.419 1.00 98.19 95 ALA A N 1
ATOM 740 C CA . ALA A 1 95 ? -13.592 -6.598 14.519 1.00 98.19 95 ALA A CA 1
ATOM 741 C C . ALA A 1 95 ? -13.909 -5.123 14.227 1.00 98.19 95 ALA A C 1
ATOM 743 O O . ALA A 1 95 ? -13.018 -4.375 13.835 1.00 98.19 95 ALA A O 1
ATOM 744 N N . GLU A 1 96 ? -15.140 -4.669 14.486 1.00 96.50 96 GLU A N 1
ATOM 745 C CA . GLU A 1 96 ? -15.545 -3.271 14.238 1.00 96.50 96 GLU A CA 1
ATOM 746 C C . GLU A 1 96 ? -14.700 -2.239 15.004 1.00 96.50 96 GLU A C 1
ATOM 748 O O . GLU A 1 96 ? -14.553 -1.099 14.571 1.00 96.50 96 GLU A O 1
ATOM 753 N N . SER A 1 97 ? -14.137 -2.638 16.149 1.00 96.81 97 SER A N 1
ATOM 754 C CA . SER A 1 97 ? -13.256 -1.810 16.976 1.00 96.81 97 SER A CA 1
ATOM 755 C C . SER A 1 97 ? -11.795 -1.803 16.515 1.00 96.81 97 SER A C 1
ATOM 757 O O . SER A 1 97 ? -10.987 -1.067 17.084 1.00 96.81 97 SER A O 1
ATOM 759 N N . ALA A 1 98 ? -11.427 -2.613 15.518 1.00 98.25 98 ALA A N 1
ATOM 760 C CA . ALA A 1 98 ? -10.072 -2.627 14.990 1.0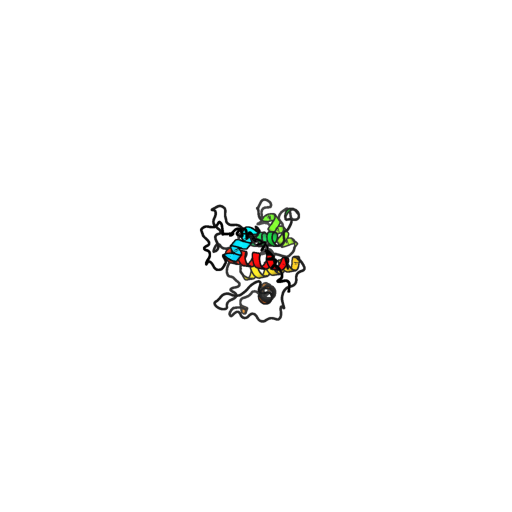0 98.25 98 ALA A CA 1
ATOM 761 C C . ALA A 1 98 ? -9.756 -1.292 14.302 1.00 98.25 98 ALA A C 1
ATOM 763 O O . ALA A 1 98 ? -10.574 -0.740 13.568 1.00 98.25 98 ALA A O 1
ATOM 764 N N . TRP A 1 99 ? -8.531 -0.796 14.486 1.00 97.81 99 TRP A N 1
ATOM 765 C CA . TRP A 1 99 ? -8.096 0.494 13.937 1.00 97.81 99 TRP A CA 1
ATOM 766 C C . TRP A 1 99 ? -8.212 0.575 12.404 1.00 97.81 99 TRP A C 1
ATOM 768 O O . TRP A 1 99 ? -8.363 1.662 11.851 1.00 97.81 99 TRP A O 1
ATOM 778 N N . TYR A 1 100 ? -8.167 -0.573 11.723 1.00 98.12 100 TYR A N 1
ATOM 779 C CA . TYR A 1 100 ? -8.280 -0.699 10.271 1.00 98.12 100 TYR A CA 1
ATOM 780 C C . TYR A 1 100 ? -9.702 -0.989 9.773 1.00 98.12 100 TYR A C 1
ATOM 782 O O . TYR A 1 100 ? -9.906 -1.006 8.561 1.00 98.12 100 TYR A O 1
ATOM 790 N N . ALA A 1 101 ? -10.688 -1.223 10.648 1.00 98.56 101 ALA A N 1
ATOM 791 C CA . ALA A 1 101 ? -12.007 -1.727 10.244 1.00 98.56 101 ALA A CA 1
ATOM 792 C C . ALA A 1 101 ? -12.684 -0.833 9.193 1.00 98.56 101 ALA A C 1
ATOM 794 O O . ALA A 1 101 ? -13.109 -1.306 8.140 1.00 98.56 101 ALA A O 1
ATOM 795 N N . GLN A 1 102 ? -12.682 0.483 9.421 1.00 98.62 102 GLN A N 1
ATOM 796 C CA . GLN A 1 102 ? -13.265 1.443 8.481 1.00 98.62 102 GLN A CA 1
ATOM 797 C C . GLN A 1 102 ? -12.503 1.512 7.150 1.00 98.62 102 GLN A C 1
ATOM 799 O O . GLN A 1 102 ? -13.119 1.681 6.100 1.00 98.62 102 GLN A O 1
ATOM 804 N N . ALA A 1 103 ? -11.173 1.367 7.172 1.00 98.75 103 ALA A N 1
ATOM 805 C CA . ALA A 1 103 ? -10.360 1.346 5.956 1.00 98.75 103 ALA A CA 1
ATOM 806 C C . ALA A 1 103 ? -10.621 0.083 5.129 1.00 98.75 103 ALA A C 1
ATOM 808 O O . ALA A 1 103 ? -10.769 0.168 3.912 1.00 98.75 103 ALA A O 1
ATOM 809 N N . VAL A 1 104 ? -10.750 -1.073 5.784 1.00 98.75 104 VAL A N 1
ATOM 810 C CA . VAL A 1 104 ? -11.129 -2.330 5.131 1.00 98.75 104 VAL A CA 1
ATOM 811 C C . VAL A 1 104 ? -12.530 -2.228 4.524 1.00 98.75 104 VAL A C 1
ATOM 813 O O . VAL A 1 104 ? -12.706 -2.560 3.353 1.00 98.75 104 VAL A O 1
ATOM 816 N N . ASN A 1 105 ? -13.509 -1.698 5.262 1.00 98.19 105 ASN A N 1
ATOM 817 C CA . ASN A 1 105 ? -14.867 -1.499 4.750 1.00 98.19 105 ASN A CA 1
ATOM 818 C C . ASN A 1 105 ? -14.920 -0.529 3.571 1.00 98.19 105 ASN A C 1
ATOM 820 O O . ASN A 1 105 ? -15.606 -0.796 2.585 1.00 98.19 105 ASN A O 1
ATOM 824 N N . TRP A 1 106 ? -14.193 0.588 3.644 1.00 98.56 106 TRP A N 1
ATOM 825 C CA . TRP A 1 106 ? -14.051 1.496 2.508 1.00 98.56 106 TRP A CA 1
ATOM 826 C C . TRP A 1 106 ? -13.479 0.765 1.295 1.00 98.56 106 TRP A C 1
ATOM 828 O O . TRP A 1 106 ? -14.077 0.801 0.218 1.00 98.56 106 TRP A O 1
ATOM 838 N N . ALA A 1 107 ? -12.354 0.072 1.478 1.00 98.69 107 ALA A N 1
ATOM 839 C CA . ALA A 1 107 ? -11.675 -0.597 0.384 1.00 98.69 107 ALA A CA 1
ATOM 840 C C . ALA A 1 107 ? -12.562 -1.672 -0.254 1.00 98.69 107 ALA A C 1
ATOM 842 O O . ALA A 1 107 ? -12.594 -1.795 -1.477 1.00 98.69 107 ALA A O 1
ATOM 843 N N . HIS A 1 108 ? -13.335 -2.398 0.552 1.00 98.31 108 HIS A N 1
ATOM 844 C CA . HIS A 1 108 ? -14.299 -3.372 0.061 1.00 98.31 108 HIS A CA 1
ATOM 845 C C . HIS A 1 108 ? -15.439 -2.725 -0.730 1.00 98.31 108 HIS A C 1
ATOM 847 O O . HIS A 1 108 ? -15.678 -3.083 -1.884 1.00 98.31 108 HIS A O 1
ATOM 853 N N . ARG A 1 109 ? -16.118 -1.734 -0.144 1.00 97.75 109 ARG A N 1
ATOM 854 C CA . ARG A 1 109 ? -17.311 -1.112 -0.740 1.00 97.75 109 ARG A CA 1
ATOM 855 C C . ARG A 1 109 ? -17.006 -0.292 -1.989 1.00 97.75 109 ARG A C 1
ATOM 857 O O . ARG A 1 109 ? -17.861 -0.183 -2.861 1.00 97.75 109 ARG A O 1
ATOM 864 N N . MET A 1 110 ? -15.797 0.257 -2.088 1.00 97.94 110 MET A N 1
ATOM 865 C CA . MET A 1 110 ? -15.330 0.990 -3.268 1.00 97.94 110 MET A CA 1
ATOM 866 C C . MET A 1 110 ? -14.649 0.092 -4.309 1.00 97.94 110 MET A C 1
ATOM 868 O O . MET A 1 110 ? -14.184 0.591 -5.331 1.00 97.94 110 MET A O 1
ATOM 872 N N . GLY A 1 111 ? -14.579 -1.223 -4.067 1.00 97.44 111 GLY A N 1
ATOM 873 C CA . GLY A 1 111 ? -13.969 -2.186 -4.986 1.00 97.44 111 GLY A CA 1
ATOM 874 C C . GLY A 1 111 ? -12.440 -2.126 -5.054 1.00 97.44 111 GLY A C 1
ATOM 875 O O . GLY A 1 111 ? -11.856 -2.734 -5.945 1.00 97.44 111 GLY A O 1
ATOM 876 N N . VAL A 1 112 ? -11.787 -1.427 -4.121 1.00 98.44 112 VAL A N 1
ATOM 877 C CA . VAL A 1 112 ? -10.322 -1.320 -4.012 1.00 98.44 112 VAL A CA 1
ATOM 878 C C . VAL A 1 112 ? -9.695 -2.647 -3.589 1.00 98.44 112 VAL A C 1
ATOM 880 O O . VAL A 1 112 ? -8.633 -3.016 -4.080 1.00 98.44 112 VAL A O 1
ATOM 883 N N . ALA A 1 113 ? -10.349 -3.384 -2.691 1.00 97.88 113 ALA A N 1
ATOM 884 C CA . ALA A 1 113 ? -9.875 -4.680 -2.225 1.00 97.88 113 ALA A CA 1
ATOM 885 C C . ALA A 1 113 ? -11.026 -5.680 -2.093 1.00 97.88 113 ALA A C 1
ATOM 887 O O . ALA A 1 113 ? -12.128 -5.345 -1.664 1.00 97.88 113 ALA A O 1
ATOM 888 N N . SER A 1 114 ? -10.751 -6.937 -2.434 1.00 95.25 114 SER A N 1
ATOM 889 C CA . SER A 1 114 ? -11.664 -8.058 -2.199 1.00 95.25 114 SER A CA 1
ATOM 890 C C . SER A 1 114 ? -11.220 -8.878 -0.989 1.00 95.25 114 SER A C 1
ATOM 892 O O . SER A 1 114 ? -10.038 -8.880 -0.624 1.00 95.25 114 SER A O 1
ATOM 894 N N . GLY A 1 115 ? -12.172 -9.585 -0.378 1.00 95.25 115 GLY A N 1
ATOM 895 C CA . GLY A 1 115 ? -11.875 -10.593 0.637 1.00 95.25 115 GLY A CA 1
ATOM 896 C C . GLY A 1 115 ? -11.176 -11.821 0.054 1.00 95.25 115 GLY A C 1
ATOM 897 O O . GLY A 1 115 ? -11.079 -11.983 -1.161 1.00 95.25 115 GLY A O 1
ATOM 898 N N . VAL A 1 116 ? -10.726 -12.708 0.935 1.00 95.44 116 VAL A N 1
ATOM 899 C CA . VAL A 1 116 ? -10.026 -13.958 0.583 1.00 95.44 116 VAL A CA 1
ATOM 900 C C . VAL A 1 116 ? -10.968 -15.170 0.504 1.00 95.44 116 VAL A C 1
ATOM 902 O O . VAL A 1 116 ? -10.525 -16.307 0.379 1.00 95.44 116 VAL A O 1
ATOM 905 N N . GLY A 1 117 ? -12.283 -14.933 0.569 1.00 95.06 117 GLY A N 1
ATOM 906 C CA . GLY A 1 117 ? -13.322 -15.966 0.604 1.00 95.06 117 GLY A CA 1
ATOM 907 C C . GLY A 1 117 ? -13.859 -16.222 2.014 1.00 95.06 117 GLY A C 1
ATOM 908 O O . GLY A 1 117 ? -13.356 -15.679 2.993 1.00 95.06 117 GLY A O 1
ATOM 909 N N . ASN A 1 118 ? -14.930 -17.016 2.116 1.00 95.00 118 ASN A N 1
ATOM 910 C CA . ASN A 1 118 ? -15.579 -17.404 3.383 1.00 95.00 118 ASN A CA 1
ATOM 911 C C . ASN A 1 118 ? -15.993 -16.238 4.307 1.00 95.00 118 ASN A C 1
ATOM 913 O O . ASN A 1 118 ? -16.138 -16.424 5.510 1.00 95.00 118 ASN A O 1
ATOM 917 N N . GLY A 1 119 ? -16.206 -15.041 3.752 1.00 96.00 119 GLY A N 1
ATOM 918 C CA . GLY A 1 119 ? -16.515 -13.848 4.545 1.00 96.00 119 GLY A CA 1
ATOM 919 C C . GLY A 1 119 ? -15.316 -13.263 5.299 1.00 96.00 119 GLY A C 1
ATOM 920 O O . GLY A 1 119 ? -15.531 -12.491 6.228 1.00 96.00 119 GLY A O 1
ATOM 921 N N . CYS A 1 120 ? -14.084 -13.604 4.907 1.00 98.38 120 CYS A N 1
ATOM 922 C CA . CYS A 1 120 ? -12.846 -13.112 5.515 1.00 98.38 120 CYS A CA 1
ATOM 923 C C . CYS A 1 120 ? -12.107 -12.113 4.611 1.00 98.38 120 CYS A C 1
ATOM 925 O O . CYS A 1 120 ? -12.126 -12.233 3.380 1.00 98.38 120 CYS A O 1
ATOM 927 N N . PHE A 1 121 ? -11.410 -11.158 5.225 1.00 98.56 121 PHE A N 1
ATOM 928 C CA . PHE A 1 121 ? -10.518 -10.214 4.550 1.00 98.56 121 PHE A CA 1
ATOM 929 C C . PHE A 1 121 ? -9.037 -10.605 4.638 1.00 98.56 121 PHE A C 1
ATOM 931 O O . PHE A 1 121 ? -8.265 -10.225 3.755 1.00 98.56 121 PHE A O 1
ATOM 938 N N . ASP A 1 122 ? -8.662 -11.350 5.677 1.00 98.44 122 ASP A N 1
ATOM 939 C CA . ASP A 1 122 ? -7.296 -11.610 6.131 1.00 98.44 122 ASP A CA 1
ATOM 940 C C . ASP A 1 122 ? -6.505 -10.314 6.400 1.00 98.44 122 ASP A C 1
ATOM 942 O O . ASP A 1 122 ? -5.578 -9.971 5.664 1.00 98.44 122 ASP A O 1
ATOM 946 N N . PRO A 1 123 ? -6.885 -9.522 7.425 1.00 98.56 123 PRO A N 1
ATOM 947 C CA . PRO A 1 123 ? -6.284 -8.210 7.667 1.00 98.56 123 PRO A CA 1
ATOM 948 C C . PRO A 1 123 ? -4.804 -8.274 8.060 1.00 98.56 123 PRO A C 1
ATOM 950 O O . PRO A 1 123 ? -4.069 -7.327 7.786 1.00 98.56 123 PRO A O 1
ATOM 953 N N . ASN A 1 124 ? -4.371 -9.369 8.690 1.00 98.50 124 ASN A N 1
ATOM 954 C CA . ASN A 1 124 ? -2.998 -9.548 9.169 1.00 98.50 124 ASN A CA 1
ATOM 955 C C . ASN A 1 124 ? -2.119 -10.338 8.189 1.00 98.50 124 ASN A C 1
ATOM 957 O O . ASN A 1 124 ? -0.908 -10.410 8.394 1.00 98.50 124 ASN A O 1
ATOM 961 N N . GLY A 1 125 ? -2.706 -10.920 7.141 1.00 98.38 125 GLY A N 1
ATOM 962 C CA . GLY A 1 125 ? -1.967 -11.569 6.071 1.00 98.38 125 GLY A CA 1
ATOM 963 C C . GLY A 1 125 ? -1.051 -10.595 5.341 1.00 98.38 125 GLY A C 1
ATOM 964 O O . GLY A 1 125 ? -1.375 -9.414 5.162 1.00 98.38 125 GLY A O 1
ATOM 965 N N . ALA A 1 126 ? 0.102 -11.105 4.913 1.00 98.56 126 ALA A N 1
ATOM 966 C CA . ALA A 1 126 ? 1.041 -10.361 4.091 1.00 98.56 126 ALA A CA 1
ATOM 967 C C . ALA A 1 126 ? 0.379 -9.957 2.768 1.00 98.56 126 ALA A C 1
ATOM 969 O O . ALA A 1 126 ? -0.243 -10.787 2.101 1.00 98.56 126 ALA A O 1
ATOM 970 N N . VAL A 1 127 ? 0.536 -8.696 2.367 1.00 98.44 127 VAL A N 1
ATOM 971 C CA . VAL A 1 127 ? 0.136 -8.279 1.021 1.00 98.44 127 VAL A CA 1
ATOM 972 C C . VAL A 1 127 ? 1.222 -8.694 0.031 1.00 98.44 127 VAL A C 1
ATOM 974 O O . VAL A 1 127 ? 2.381 -8.289 0.151 1.00 98.44 127 VAL A O 1
ATOM 977 N N . THR A 1 128 ? 0.867 -9.528 -0.943 1.00 98.50 128 THR A N 1
ATOM 978 C CA . THR A 1 128 ? 1.810 -9.922 -1.999 1.00 98.50 128 THR A CA 1
ATOM 979 C C . THR A 1 128 ? 1.990 -8.800 -3.019 1.00 98.50 128 THR A C 1
ATOM 981 O O . THR A 1 128 ? 1.158 -7.893 -3.114 1.00 98.50 128 THR A O 1
ATOM 984 N N . ARG A 1 129 ? 3.054 -8.849 -3.821 1.00 98.12 129 ARG A N 1
ATOM 985 C CA . ARG A 1 129 ? 3.316 -7.829 -4.849 1.00 98.12 129 ARG A CA 1
ATOM 986 C C . ARG A 1 129 ? 2.212 -7.734 -5.902 1.00 98.12 129 ARG A C 1
ATOM 988 O O . ARG A 1 129 ? 1.835 -6.623 -6.280 1.00 98.12 129 ARG A O 1
ATOM 995 N N . GLU A 1 130 ? 1.635 -8.855 -6.337 1.00 98.31 130 GLU A N 1
ATOM 996 C CA . GLU A 1 130 ? 0.496 -8.830 -7.269 1.00 98.31 130 GLU A CA 1
ATOM 997 C C . GLU A 1 130 ? -0.788 -8.276 -6.618 1.00 98.31 130 GLU A C 1
ATOM 999 O O . GLU A 1 130 ? -1.568 -7.569 -7.265 1.00 98.31 130 GLU A O 1
ATOM 1004 N N . GLN A 1 131 ? -0.982 -8.508 -5.313 1.00 98.50 131 GLN A N 1
ATOM 1005 C CA . GLN A 1 131 ? -2.083 -7.909 -4.555 1.00 98.50 131 GLN A CA 1
ATOM 1006 C C . GLN A 1 131 ? -1.886 -6.404 -4.370 1.00 98.50 131 GLN A C 1
ATOM 1008 O O . GLN A 1 131 ? -2.844 -5.654 -4.551 1.00 98.50 131 GLN A O 1
ATOM 1013 N N . MET A 1 132 ? -0.664 -5.951 -4.069 1.00 98.50 132 MET A N 1
ATOM 1014 C CA . MET A 1 132 ? -0.325 -4.529 -3.996 1.00 98.50 132 MET A CA 1
ATOM 1015 C C . MET A 1 132 ? -0.656 -3.839 -5.325 1.00 98.50 132 MET A C 1
ATOM 1017 O O . MET A 1 132 ? -1.383 -2.847 -5.335 1.00 98.50 132 MET A O 1
ATOM 1021 N N . ALA A 1 133 ? -0.195 -4.401 -6.451 1.00 97.50 133 ALA A N 1
ATOM 1022 C CA . ALA A 1 133 ? -0.483 -3.876 -7.786 1.00 97.50 133 ALA A CA 1
ATOM 1023 C C . ALA A 1 133 ? -1.991 -3.782 -8.053 1.00 97.50 133 ALA A C 1
ATOM 1025 O O . ALA A 1 133 ? -2.488 -2.750 -8.505 1.00 97.50 133 ALA A O 1
ATOM 1026 N N . THR A 1 134 ? -2.724 -4.846 -7.725 1.00 97.94 134 THR A N 1
ATOM 1027 C CA . THR A 1 134 ? -4.171 -4.924 -7.942 1.00 97.94 134 THR A CA 1
ATOM 1028 C C . THR A 1 134 ? -4.934 -3.918 -7.093 1.00 97.94 134 THR A C 1
ATOM 1030 O O . THR A 1 134 ? -5.762 -3.183 -7.626 1.00 97.94 134 THR A O 1
ATOM 1033 N N . MET A 1 135 ? -4.639 -3.824 -5.797 1.00 98.69 135 MET A N 1
ATOM 1034 C CA . MET A 1 135 ? -5.307 -2.870 -4.911 1.00 98.69 135 MET A CA 1
ATOM 1035 C C . MET A 1 135 ? -4.995 -1.421 -5.301 1.00 98.69 135 MET A C 1
ATOM 1037 O O . MET A 1 135 ? -5.898 -0.588 -5.303 1.00 98.69 135 MET A O 1
ATOM 1041 N N . SER A 1 136 ? -3.759 -1.111 -5.706 1.00 97.81 136 SER A N 1
ATOM 1042 C CA . SER A 1 136 ? -3.407 0.215 -6.232 1.00 97.81 136 SER A CA 1
ATOM 1043 C C . SER A 1 136 ? -4.140 0.539 -7.534 1.00 97.81 136 SER A C 1
ATOM 1045 O O . SER A 1 136 ? -4.679 1.633 -7.675 1.00 97.81 136 SER A O 1
ATOM 1047 N N . TYR A 1 137 ? -4.218 -0.407 -8.469 1.00 96.12 137 TYR A N 1
ATOM 1048 C CA . TYR A 1 137 ? -4.947 -0.213 -9.721 1.00 96.12 137 TYR A CA 1
ATOM 1049 C C . TYR A 1 137 ? -6.445 0.021 -9.483 1.00 96.12 137 TYR A C 1
ATOM 1051 O O . TYR A 1 137 ? -7.032 0.957 -10.031 1.00 96.12 137 TYR A O 1
ATOM 1059 N N . GLN A 1 138 ? -7.068 -0.784 -8.619 1.00 97.38 138 GLN A N 1
ATOM 1060 C CA . GLN A 1 138 ? -8.482 -0.621 -8.285 1.00 97.38 138 GLN A CA 1
ATOM 1061 C C . GLN A 1 138 ? -8.745 0.659 -7.486 1.00 97.38 138 GLN A C 1
ATOM 1063 O O . GLN A 1 138 ? -9.774 1.300 -7.688 1.00 97.38 138 GLN A O 1
ATOM 1068 N N . PHE A 1 139 ? -7.806 1.083 -6.636 1.00 97.62 139 PHE A N 1
ATOM 1069 C CA . PHE A 1 139 ? -7.850 2.389 -5.983 1.00 97.62 139 PHE A CA 1
ATOM 1070 C C . PHE A 1 139 ? -7.931 3.527 -7.002 1.00 97.62 139 PHE A C 1
ATOM 1072 O O . PHE A 1 139 ? -8.865 4.326 -6.937 1.00 97.62 139 PHE A O 1
ATOM 1079 N N . LEU A 1 140 ? -7.041 3.553 -7.995 1.00 94.75 140 LEU A N 1
ATOM 1080 C CA . LEU A 1 140 ? -7.057 4.577 -9.046 1.00 94.75 140 LEU A CA 1
ATOM 1081 C C . LEU A 1 140 ? -8.379 4.557 -9.829 1.00 94.75 140 LEU A C 1
ATOM 1083 O O . LEU A 1 140 ? -9.000 5.604 -10.025 1.00 94.75 140 LEU A O 1
ATOM 1087 N N . LYS A 1 141 ? -8.887 3.365 -10.165 1.00 93.94 141 LYS A N 1
ATOM 1088 C CA . LYS A 1 141 ? -10.205 3.215 -10.801 1.00 93.94 141 LYS A CA 1
ATOM 1089 C C . LYS A 1 141 ? -11.350 3.721 -9.930 1.00 93.94 141 LYS A C 1
ATOM 1091 O O . LYS A 1 141 ? -12.264 4.354 -10.453 1.00 93.94 141 LYS A O 1
ATOM 1096 N N . SER A 1 142 ? -11.304 3.483 -8.619 1.00 94.44 142 SER A N 1
ATOM 1097 C CA . SER A 1 142 ? -12.313 3.987 -7.677 1.00 94.44 142 SER A CA 1
ATOM 1098 C C . SER A 1 142 ? -12.338 5.519 -7.607 1.00 94.44 142 SER A C 1
ATOM 1100 O O . SER A 1 142 ? -13.370 6.103 -7.282 1.00 94.44 142 SER A O 1
ATOM 1102 N N . MET A 1 143 ? -11.229 6.169 -7.979 1.00 91.56 143 MET A N 1
ATOM 1103 C CA . MET A 1 143 ? -11.111 7.622 -8.125 1.00 91.56 143 MET A CA 1
ATOM 1104 C C . MET A 1 143 ? -11.475 8.128 -9.531 1.00 91.56 143 MET A C 1
ATOM 1106 O O . MET A 1 143 ? -11.388 9.324 -9.794 1.00 91.56 143 MET A O 1
ATOM 1110 N N . GLY A 1 144 ? -11.892 7.245 -10.444 1.00 90.25 144 GLY A N 1
ATOM 1111 C CA . GLY A 1 144 ? -12.195 7.594 -11.834 1.00 90.25 144 GLY A CA 1
ATOM 1112 C C . GLY A 1 144 ? -10.957 7.788 -12.712 1.00 90.25 144 GLY A C 1
ATOM 1113 O O . GLY A 1 144 ? -11.080 8.274 -13.836 1.00 90.25 144 GLY A O 1
ATOM 1114 N N . ILE A 1 145 ? -9.774 7.399 -12.232 1.00 88.00 145 ILE A N 1
ATOM 1115 C CA . ILE A 1 145 ? -8.516 7.547 -12.958 1.00 88.00 145 ILE A CA 1
ATOM 1116 C C . ILE A 1 145 ? -8.184 6.226 -13.641 1.00 88.00 145 ILE A C 1
ATOM 1118 O O . ILE A 1 145 ? -8.133 5.167 -13.016 1.00 88.00 145 ILE A O 1
ATOM 1122 N N . THR A 1 146 ? -7.961 6.288 -14.951 1.00 76.19 146 THR A N 1
ATOM 1123 C CA . THR A 1 146 ? -7.594 5.116 -15.748 1.00 76.19 146 THR A CA 1
ATOM 1124 C C . THR A 1 146 ? -6.144 5.247 -16.182 1.00 76.19 146 THR A C 1
ATOM 1126 O O . THR A 1 146 ? -5.794 6.183 -16.896 1.00 76.19 146 THR A O 1
ATOM 1129 N N . TYR A 1 147 ? -5.312 4.297 -15.763 1.00 73.88 147 TYR A N 1
ATOM 1130 C CA . TYR A 1 147 ? -3.909 4.215 -16.153 1.00 73.88 147 TYR A CA 1
ATOM 1131 C C . TYR A 1 147 ? -3.651 3.023 -17.071 1.00 73.88 147 TYR A C 1
ATOM 1133 O O . TYR A 1 147 ? -4.181 1.934 -16.851 1.00 73.88 147 TYR A O 1
ATOM 1141 N N . GLY A 1 148 ? -2.743 3.233 -18.026 1.00 66.06 148 GLY A N 1
ATOM 1142 C CA . GLY A 1 148 ? -2.080 2.171 -18.774 1.00 66.06 148 GLY A CA 1
ATOM 1143 C C . GLY A 1 148 ? -2.845 1.609 -19.974 1.00 66.06 148 GLY A C 1
ATOM 1144 O O . GLY A 1 148 ? -3.996 1.947 -20.237 1.00 66.06 148 GLY A O 1
ATOM 1145 N N . ASN A 1 149 ? -2.146 0.749 -20.716 1.00 64.06 149 ASN A N 1
ATOM 1146 C CA . ASN A 1 149 ? -2.688 -0.078 -21.794 1.00 64.06 149 ASN A CA 1
ATOM 1147 C C . ASN A 1 149 ? -2.441 -1.553 -21.431 1.00 64.06 149 ASN A C 1
ATOM 1149 O O . ASN A 1 149 ? -1.291 -1.972 -21.270 1.00 64.06 149 ASN A O 1
ATOM 1153 N N . ASP A 1 150 ? -3.519 -2.322 -21.319 1.00 66.69 150 ASP A N 1
ATOM 1154 C CA . ASP A 1 150 ? -3.573 -3.758 -21.001 1.00 66.69 150 ASP A CA 1
ATOM 1155 C C . ASP A 1 150 ? -3.009 -4.673 -22.113 1.00 66.69 150 ASP A C 1
ATOM 1157 O O . ASP A 1 150 ? -2.763 -5.865 -21.896 1.00 66.69 150 ASP A O 1
ATOM 1161 N N . ASN A 1 151 ? -2.697 -4.115 -23.286 1.00 72.25 151 ASN A N 1
ATOM 1162 C CA . ASN A 1 151 ? -2.094 -4.837 -24.411 1.00 72.25 151 ASN A CA 1
ATOM 1163 C C . ASN A 1 151 ? -0.556 -4.870 -24.390 1.00 72.25 151 ASN A C 1
ATOM 1165 O O . ASN A 1 151 ? 0.065 -5.296 -25.365 1.00 72.25 151 ASN A O 1
ATOM 1169 N N . THR A 1 152 ? 0.084 -4.420 -23.308 1.00 81.44 152 THR A N 1
ATOM 1170 C CA . THR A 1 152 ? 1.552 -4.410 -23.209 1.00 81.44 152 THR A CA 1
ATOM 1171 C C . THR A 1 152 ? 2.078 -5.741 -22.675 1.00 81.44 152 THR A C 1
ATOM 1173 O O . THR A 1 152 ? 1.616 -6.229 -21.642 1.00 81.44 152 THR A O 1
ATOM 1176 N N . ALA A 1 153 ? 3.068 -6.319 -23.359 1.00 87.88 153 ALA A N 1
ATOM 1177 C CA . ALA A 1 153 ? 3.815 -7.462 -22.844 1.00 87.88 153 ALA A CA 1
ATOM 1178 C C . ALA A 1 153 ? 4.703 -7.025 -21.669 1.00 87.88 153 ALA A C 1
ATOM 1180 O O . ALA A 1 153 ? 5.420 -6.026 -21.762 1.00 87.88 153 ALA A O 1
ATOM 1181 N N . LEU A 1 154 ? 4.653 -7.772 -20.567 1.00 93.75 154 LEU A N 1
ATOM 1182 C CA . LEU A 1 154 ? 5.505 -7.520 -19.411 1.00 93.75 154 LEU A CA 1
ATOM 1183 C C . LEU A 1 154 ? 6.932 -8.005 -19.706 1.00 93.75 154 LEU A C 1
ATOM 1185 O O . LEU A 1 154 ? 7.093 -9.110 -20.221 1.00 93.75 154 LEU A O 1
ATOM 1189 N N . PRO A 1 155 ? 7.977 -7.228 -19.375 1.00 94.94 155 PRO A N 1
ATOM 1190 C CA . PRO A 1 155 ? 9.364 -7.597 -19.660 1.00 94.94 155 PRO A CA 1
ATOM 1191 C C . PRO A 1 155 ? 9.950 -8.571 -18.622 1.00 94.94 155 PRO A C 1
ATOM 1193 O O . PRO A 1 155 ? 11.170 -8.676 -18.516 1.00 94.94 155 PRO A O 1
ATOM 1196 N N . TYR A 1 156 ? 9.107 -9.215 -17.811 1.00 96.94 156 TYR A N 1
ATOM 1197 C CA . TYR A 1 156 ? 9.538 -10.005 -16.662 1.00 96.94 156 TYR A CA 1
ATOM 1198 C C . TYR A 1 156 ? 9.713 -11.474 -17.031 1.00 96.94 156 TYR A C 1
ATOM 1200 O O . TYR A 1 156 ? 8.878 -12.048 -17.730 1.00 96.94 156 TYR A O 1
ATOM 1208 N N . SER A 1 157 ? 10.788 -12.088 -16.542 1.00 97.62 157 SER A N 1
ATOM 1209 C CA . SER A 1 157 ? 11.100 -13.498 -16.811 1.00 97.62 157 SER A CA 1
ATOM 1210 C C . SER A 1 157 ? 10.097 -14.476 -16.187 1.00 97.62 157 SER A C 1
ATOM 1212 O O . SER A 1 157 ? 9.961 -15.600 -16.661 1.00 97.62 157 SER A O 1
ATOM 1214 N N . ASP A 1 158 ? 9.373 -14.038 -15.160 1.00 97.94 158 ASP A N 1
ATOM 1215 C CA . ASP A 1 158 ? 8.339 -14.765 -14.423 1.00 97.94 158 ASP A CA 1
ATOM 1216 C C . ASP A 1 158 ? 6.925 -14.217 -14.692 1.00 97.94 158 ASP A C 1
ATOM 1218 O O . ASP A 1 158 ? 6.010 -14.469 -13.909 1.00 97.94 158 ASP A O 1
ATOM 1222 N N . ALA A 1 159 ? 6.719 -13.481 -15.793 1.00 96.69 159 ALA A N 1
ATOM 1223 C CA . ALA A 1 159 ? 5.417 -12.895 -16.123 1.00 96.69 159 ALA A CA 1
ATOM 1224 C C . ALA A 1 159 ? 4.280 -13.936 -16.175 1.00 96.69 159 ALA A C 1
ATOM 1226 O O . ALA A 1 159 ? 3.163 -13.632 -15.766 1.00 96.69 159 ALA A O 1
ATOM 1227 N N . ASP A 1 160 ? 4.578 -15.170 -16.595 1.00 97.12 160 ASP A N 1
ATOM 1228 C CA . ASP A 1 160 ? 3.619 -16.286 -16.639 1.00 97.12 160 ASP A CA 1
ATOM 1229 C C . ASP A 1 160 ? 3.217 -16.809 -15.244 1.00 97.12 160 ASP A C 1
ATOM 1231 O O . ASP A 1 160 ? 2.280 -17.593 -15.124 1.00 97.12 160 ASP A O 1
ATOM 1235 N N . SER A 1 161 ? 3.924 -16.403 -14.181 1.00 98.19 161 SER A N 1
ATOM 1236 C CA . SER A 1 161 ? 3.569 -16.734 -12.791 1.00 98.19 161 SER A CA 1
ATOM 1237 C C . SER A 1 161 ? 2.591 -15.736 -12.173 1.00 98.19 161 SER A C 1
ATOM 1239 O O . SER A 1 161 ? 2.079 -15.991 -11.086 1.00 98.19 161 SER A O 1
ATOM 1241 N N . ILE A 1 162 ? 2.348 -14.594 -12.826 1.00 98.31 162 ILE A N 1
ATOM 1242 C CA . ILE A 1 162 ? 1.368 -13.607 -12.366 1.00 98.31 162 ILE A CA 1
ATOM 1243 C C . ILE A 1 162 ? -0.018 -14.215 -12.518 1.00 98.31 162 ILE A C 1
ATOM 1245 O O . ILE A 1 162 ? -0.374 -14.713 -13.585 1.00 98.31 162 ILE A O 1
ATOM 1249 N N . SER A 1 163 ? -0.820 -14.141 -11.461 1.00 98.06 163 SER A N 1
ATOM 1250 C CA . SER A 1 163 ? -2.174 -14.669 -11.515 1.00 98.06 163 SER A CA 1
ATOM 1251 C C . SER A 1 163 ? -3.021 -13.944 -12.571 1.00 98.06 163 SER A C 1
ATOM 1253 O O . SER A 1 163 ? -2.986 -12.716 -12.661 1.00 98.06 163 SER A O 1
ATOM 1255 N N . ASP A 1 164 ? -3.872 -14.678 -13.297 1.00 96.38 164 ASP A N 1
ATOM 1256 C CA . ASP A 1 164 ? -4.749 -14.113 -14.340 1.00 96.38 164 ASP A CA 1
ATOM 1257 C C . ASP A 1 164 ? -5.570 -12.909 -13.846 1.00 96.38 164 ASP A C 1
ATOM 1259 O O . ASP A 1 164 ? -5.733 -11.917 -14.552 1.00 96.38 164 ASP A O 1
ATOM 1263 N N . TRP A 1 165 ? -6.051 -12.963 -12.599 1.00 95.75 165 TRP A N 1
ATOM 1264 C CA . TRP A 1 165 ? -6.843 -11.891 -11.984 1.00 95.75 165 TRP A CA 1
ATOM 1265 C C . TRP A 1 165 ? -6.036 -10.616 -11.686 1.00 95.75 165 TRP A C 1
ATOM 1267 O O . TRP A 1 165 ? -6.628 -9.549 -11.523 1.00 95.75 165 TRP A O 1
ATOM 1277 N N . ALA A 1 166 ? -4.709 -10.717 -11.601 1.00 96.75 166 ALA A N 1
ATOM 1278 C CA . ALA A 1 166 ? -3.802 -9.607 -11.327 1.00 96.75 166 ALA A CA 1
ATOM 1279 C C . ALA A 1 166 ? -3.151 -9.049 -12.602 1.00 96.75 166 ALA A C 1
ATOM 1281 O O . ALA A 1 166 ? -2.657 -7.921 -12.587 1.00 96.75 166 ALA A O 1
ATOM 1282 N N . LEU A 1 167 ? -3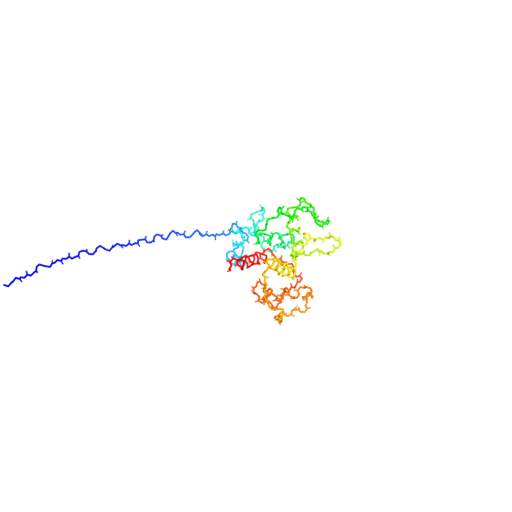.145 -9.809 -13.703 1.00 94.75 167 LEU A N 1
ATOM 1283 C CA . LEU A 1 167 ? -2.356 -9.508 -14.898 1.00 94.75 167 LEU A CA 1
ATOM 1284 C C . LEU A 1 167 ? -2.629 -8.109 -15.467 1.00 94.75 167 LEU A C 1
ATOM 1286 O O . LEU A 1 167 ? -1.688 -7.354 -15.727 1.00 94.75 167 LEU A O 1
ATOM 1290 N N . ASP A 1 168 ? -3.899 -7.731 -15.612 1.00 93.00 168 ASP A N 1
ATOM 1291 C CA . ASP A 1 168 ? -4.274 -6.415 -16.143 1.00 93.00 168 ASP A CA 1
ATOM 1292 C C . ASP A 1 168 ? -3.822 -5.281 -15.221 1.00 93.00 168 ASP A C 1
ATOM 1294 O O . ASP A 1 168 ? -3.302 -4.262 -15.685 1.00 93.00 168 ASP A O 1
ATOM 1298 N N . ALA A 1 169 ? -3.944 -5.476 -13.905 1.00 95.31 169 ALA A N 1
ATOM 1299 C CA . ALA A 1 169 ? -3.467 -4.507 -12.932 1.00 95.31 169 ALA A CA 1
ATOM 1300 C C . ALA A 1 169 ? -1.943 -4.366 -12.989 1.00 95.31 169 ALA A C 1
ATOM 1302 O O . ALA A 1 169 ? -1.435 -3.247 -13.025 1.00 95.31 169 ALA A O 1
ATOM 1303 N N . VAL A 1 170 ? -1.197 -5.472 -13.061 1.00 95.88 170 VAL A N 1
ATOM 1304 C CA . VAL A 1 170 ? 0.269 -5.430 -13.159 1.00 95.88 170 VAL A CA 1
ATOM 1305 C C . VAL A 1 170 ? 0.710 -4.711 -14.435 1.00 95.88 170 VAL A C 1
ATOM 1307 O O . VAL A 1 170 ? 1.574 -3.835 -14.372 1.00 95.88 170 VAL A O 1
ATOM 1310 N N . LYS A 1 171 ? 0.082 -4.989 -15.583 1.00 94.56 171 LYS A N 1
ATOM 1311 C CA . LYS A 1 171 ? 0.355 -4.276 -16.842 1.00 94.56 171 LYS A CA 1
ATOM 1312 C C . LYS A 1 171 ? 0.054 -2.782 -16.753 1.00 94.56 171 LYS A C 1
ATOM 1314 O O . LYS A 1 171 ? 0.865 -1.963 -17.196 1.00 94.56 171 LYS A O 1
ATOM 1319 N N . ALA A 1 172 ? -1.080 -2.406 -16.168 1.00 93.19 172 ALA A N 1
ATOM 1320 C CA . ALA A 1 172 ? -1.447 -1.006 -15.986 1.00 93.19 172 ALA A CA 1
ATOM 1321 C C . ALA A 1 172 ? -0.453 -0.269 -15.072 1.00 93.19 172 ALA A C 1
ATOM 1323 O O . ALA A 1 172 ? 0.027 0.818 -15.405 1.00 93.19 172 ALA A O 1
ATOM 1324 N N . MET A 1 173 ? -0.083 -0.883 -13.947 1.00 93.50 173 MET A N 1
ATOM 1325 C CA . MET A 1 173 ? 0.878 -0.325 -12.992 1.00 93.50 173 MET A CA 1
ATOM 1326 C C . MET A 1 173 ? 2.302 -0.249 -13.568 1.00 93.50 173 MET A C 1
ATOM 1328 O O . MET A 1 173 ? 3.023 0.711 -13.292 1.00 93.50 173 MET A O 1
ATOM 1332 N N . TYR A 1 174 ? 2.690 -1.203 -14.420 1.00 92.81 174 TYR A N 1
ATOM 1333 C CA . TYR A 1 174 ? 3.955 -1.171 -15.157 1.00 92.81 174 TYR A CA 1
ATOM 1334 C C . TYR A 1 174 ? 3.996 -0.045 -16.196 1.00 92.81 174 TYR A C 1
ATOM 1336 O O . TYR A 1 174 ? 4.916 0.773 -16.204 1.00 92.81 174 TYR A O 1
ATOM 1344 N N . THR A 1 175 ? 2.982 0.039 -17.060 1.00 90.50 175 THR A N 1
ATOM 1345 C CA . THR A 1 175 ? 2.938 1.032 -18.151 1.00 90.50 175 THR A CA 1
ATOM 1346 C C . THR A 1 175 ? 2.819 2.469 -17.644 1.00 90.50 175 THR A C 1
ATOM 1348 O O . THR A 1 175 ? 3.362 3.384 -18.262 1.00 90.50 175 THR A O 1
ATOM 1351 N N . SER A 1 176 ? 2.181 2.670 -16.489 1.00 88.44 176 SER A N 1
ATOM 1352 C CA . SER A 1 176 ? 2.144 3.956 -15.776 1.00 88.44 176 SER A CA 1
ATOM 1353 C C . SER A 1 176 ? 3.418 4.273 -14.990 1.00 88.44 176 SER A C 1
ATOM 1355 O O . SER A 1 176 ? 3.538 5.371 -14.452 1.00 88.44 176 SER A O 1
ATOM 1357 N N . LYS A 1 177 ? 4.388 3.349 -14.935 1.00 88.94 177 LYS A N 1
ATOM 1358 C CA . LYS A 1 177 ? 5.632 3.461 -14.151 1.00 88.94 177 LYS A CA 1
ATOM 1359 C C . LYS A 1 177 ? 5.401 3.593 -12.638 1.00 88.94 177 LYS A C 1
ATOM 1361 O O . LYS A 1 177 ? 6.307 4.001 -11.912 1.00 88.94 177 LYS A O 1
ATOM 1366 N N . LEU A 1 178 ? 4.212 3.229 -12.156 1.00 90.81 178 LEU A N 1
ATOM 1367 C CA . LEU A 1 178 ? 3.868 3.236 -10.732 1.00 90.81 178 LEU A CA 1
ATOM 1368 C C . LEU A 1 178 ? 4.434 2.008 -10.005 1.00 90.81 178 LEU A C 1
ATOM 1370 O O . LEU A 1 178 ? 4.799 2.093 -8.830 1.00 90.81 178 LEU A O 1
ATOM 1374 N N . LEU A 1 179 ? 4.574 0.888 -10.718 1.00 91.56 179 LEU A N 1
ATOM 1375 C CA . LEU A 1 179 ? 5.226 -0.325 -10.237 1.00 91.56 179 LEU A CA 1
ATOM 1376 C C . LEU A 1 179 ? 6.226 -0.834 -11.273 1.00 91.56 179 LEU A C 1
ATOM 1378 O O . LEU A 1 179 ? 5.948 -0.854 -12.467 1.00 91.56 179 LEU A O 1
ATOM 1382 N N . THR A 1 180 ? 7.398 -1.258 -10.817 1.00 89.12 180 THR A N 1
ATOM 1383 C CA . THR A 1 180 ? 8.434 -1.855 -11.667 1.00 89.12 180 THR A CA 1
ATOM 1384 C C . THR A 1 180 ? 8.844 -3.219 -11.115 1.00 89.12 180 THR A C 1
ATOM 1386 O O . THR A 1 180 ? 8.505 -3.575 -9.980 1.00 89.12 180 THR A O 1
ATOM 1389 N N . GLY A 1 181 ? 9.521 -4.005 -11.954 1.00 91.00 181 GLY A N 1
ATOM 1390 C CA . GLY A 1 181 ? 10.078 -5.295 -11.555 1.00 91.00 181 GLY A CA 1
ATOM 1391 C C . GLY A 1 181 ? 11.329 -5.124 -10.701 1.00 91.00 181 GLY A C 1
ATOM 1392 O O . GLY A 1 181 ? 11.781 -4.007 -10.445 1.00 91.00 181 GLY A O 1
ATOM 1393 N N . ARG A 1 182 ? 11.880 -6.245 -10.261 1.00 92.62 182 ARG A N 1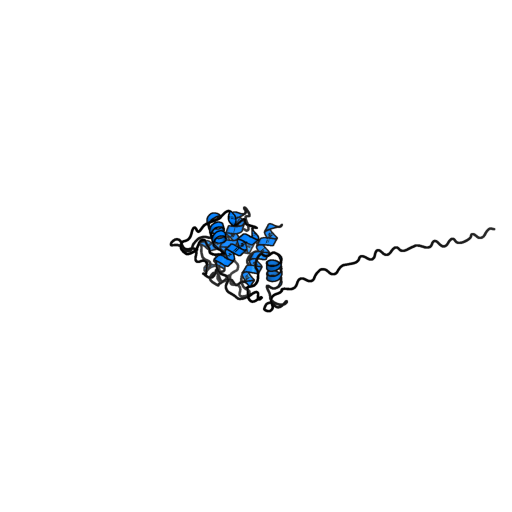
ATOM 1394 C CA . ARG A 1 182 ? 13.134 -6.316 -9.521 1.00 92.62 182 ARG A CA 1
ATOM 1395 C C . ARG A 1 182 ? 14.336 -6.210 -10.461 1.00 92.62 182 ARG A C 1
ATOM 1397 O O . ARG A 1 182 ? 14.222 -6.359 -11.679 1.00 92.62 182 ARG A O 1
ATOM 1404 N N . GLU A 1 183 ? 15.505 -5.954 -9.879 1.00 92.06 183 GLU A N 1
ATOM 1405 C CA . GLU A 1 183 ? 16.767 -5.816 -10.622 1.00 92.06 183 GLU A CA 1
ATOM 1406 C C . GLU A 1 183 ? 17.179 -7.098 -11.358 1.00 92.06 183 GLU A C 1
ATOM 1408 O O . GLU A 1 183 ? 17.843 -7.029 -12.390 1.00 92.06 183 GLU A O 1
ATOM 1413 N N . ASP A 1 184 ? 16.752 -8.263 -10.868 1.00 95.12 184 ASP A N 1
ATOM 1414 C CA . ASP A 1 184 ? 17.003 -9.569 -11.487 1.00 95.12 184 ASP A CA 1
ATOM 1415 C C . ASP A 1 184 ? 16.099 -9.868 -12.702 1.00 95.12 184 ASP A C 1
ATOM 1417 O O . ASP A 1 184 ? 16.204 -10.934 -13.311 1.00 95.12 184 ASP A O 1
ATOM 1421 N N . GLY A 1 185 ? 15.229 -8.925 -13.081 1.00 95.56 185 GLY A N 1
ATOM 1422 C CA . GLY A 1 185 ? 14.319 -9.049 -14.217 1.00 95.56 185 GLY A CA 1
ATOM 1423 C C . GLY A 1 185 ? 13.009 -9.778 -13.908 1.00 95.56 185 GLY A C 1
ATOM 1424 O O . GLY A 1 185 ? 12.259 -10.061 -14.841 1.00 95.56 185 GLY A O 1
ATOM 1425 N N . THR A 1 186 ? 12.711 -10.068 -12.640 1.00 97.81 186 THR A N 1
ATOM 1426 C CA . THR A 1 186 ? 11.435 -10.663 -12.205 1.00 97.81 186 THR A CA 1
ATOM 1427 C C . THR A 1 186 ? 10.404 -9.613 -11.782 1.00 97.81 186 THR A C 1
ATOM 1429 O O . THR A 1 186 ? 10.733 -8.468 -11.462 1.00 97.81 186 THR A O 1
ATOM 1432 N N . PHE A 1 187 ? 9.130 -9.993 -11.758 1.00 97.88 187 PHE A N 1
ATOM 1433 C CA . PHE A 1 187 ? 8.071 -9.276 -11.057 1.00 97.88 187 PHE A CA 1
ATOM 1434 C C . PHE A 1 187 ? 7.916 -9.752 -9.612 1.00 97.88 187 PHE A C 1
ATOM 1436 O O . PHE A 1 187 ? 7.665 -8.919 -8.735 1.00 97.88 187 PHE A O 1
ATOM 1443 N N . ASP A 1 188 ? 8.086 -11.058 -9.390 1.00 97.81 188 ASP A N 1
ATOM 1444 C CA . ASP A 1 188 ? 7.963 -11.769 -8.122 1.00 97.81 188 ASP A CA 1
ATOM 1445 C C . ASP A 1 188 ? 6.557 -11.627 -7.499 1.00 97.81 188 ASP A C 1
ATOM 1447 O O . ASP A 1 188 ? 6.386 -10.982 -6.460 1.00 97.81 188 ASP A O 1
ATOM 1451 N N . PRO A 1 189 ? 5.506 -12.167 -8.157 1.00 98.19 189 PRO A N 1
ATOM 1452 C CA . PRO A 1 189 ? 4.106 -11.859 -7.840 1.00 98.19 189 PRO A CA 1
ATOM 1453 C C . PRO A 1 189 ? 3.685 -12.266 -6.425 1.00 98.19 189 PRO A C 1
ATOM 1455 O O . PRO A 1 189 ? 2.869 -11.579 -5.804 1.00 98.19 189 PRO A O 1
ATOM 1458 N N . PHE A 1 190 ? 4.251 -13.356 -5.906 1.00 98.25 190 PHE A N 1
ATOM 1459 C CA . PHE A 1 190 ? 3.873 -13.936 -4.618 1.00 98.25 190 PHE A CA 1
ATOM 1460 C C . PHE A 1 190 ? 4.704 -13.423 -3.445 1.00 98.25 190 PHE A C 1
ATOM 1462 O O . PHE A 1 190 ? 4.355 -13.708 -2.297 1.00 98.25 190 PHE A O 1
ATOM 1469 N N . ALA A 1 191 ? 5.779 -12.670 -3.693 1.00 98.19 191 ALA A N 1
ATOM 1470 C CA . ALA A 1 191 ? 6.579 -12.148 -2.600 1.00 98.19 191 ALA A CA 1
ATOM 1471 C C . ALA A 1 191 ? 5.777 -11.171 -1.732 1.00 98.19 191 ALA A C 1
ATOM 1473 O O . ALA A 1 191 ? 5.041 -10.330 -2.264 1.00 98.19 191 ALA A O 1
ATOM 1474 N N . PRO A 1 192 ? 5.939 -11.250 -0.399 1.00 98.19 192 PRO A N 1
ATOM 1475 C CA . PRO A 1 192 ? 5.453 -10.227 0.509 1.00 98.19 192 PRO A CA 1
ATOM 1476 C C . PRO A 1 192 ? 6.025 -8.856 0.152 1.00 98.19 192 PRO A C 1
ATOM 1478 O O . PRO A 1 192 ? 7.198 -8.732 -0.200 1.00 98.19 192 PRO A O 1
ATOM 1481 N N . THR A 1 193 ? 5.193 -7.831 0.278 1.00 97.69 193 THR A N 1
ATOM 1482 C CA . THR A 1 193 ? 5.599 -6.438 0.082 1.00 97.69 193 THR A CA 1
ATOM 1483 C C . THR A 1 193 ? 6.187 -5.884 1.376 1.00 97.69 193 THR A C 1
ATOM 1485 O O . THR A 1 193 ? 5.594 -6.057 2.446 1.00 97.69 193 THR A O 1
ATOM 1488 N N . SER A 1 194 ? 7.316 -5.183 1.292 1.00 98.12 194 SER A N 1
ATOM 1489 C CA . SER A 1 194 ? 7.904 -4.503 2.450 1.00 98.12 194 SER A CA 1
ATOM 1490 C C . SER A 1 194 ? 7.267 -3.135 2.718 1.00 98.12 194 SER A C 1
ATOM 1492 O O . SER A 1 194 ? 6.654 -2.508 1.848 1.00 98.12 194 SER A O 1
ATOM 1494 N N . ARG A 1 195 ? 7.445 -2.607 3.931 1.00 98.38 195 ARG A N 1
ATOM 1495 C CA . ARG A 1 195 ? 7.029 -1.234 4.267 1.00 98.38 195 ARG A CA 1
ATOM 1496 C C . ARG A 1 195 ? 7.728 -0.174 3.412 1.00 98.38 195 ARG A C 1
ATOM 1498 O O . ARG A 1 195 ? 7.109 0.843 3.098 1.00 98.38 195 ARG A O 1
ATOM 1505 N N . ALA A 1 196 ? 8.977 -0.399 3.004 1.00 98.12 196 ALA A N 1
ATOM 1506 C CA . ALA A 1 196 ? 9.689 0.485 2.083 1.00 98.12 196 ALA A CA 1
ATOM 1507 C C . ALA A 1 196 ? 9.062 0.485 0.677 1.00 98.12 196 ALA A C 1
ATOM 1509 O O . ALA A 1 196 ? 8.829 1.553 0.106 1.00 98.12 196 ALA A O 1
ATOM 1510 N N . GLU A 1 197 ? 8.711 -0.688 0.141 1.00 97.88 197 GLU A N 1
ATOM 1511 C CA . GLU A 1 197 ? 7.984 -0.799 -1.132 1.00 97.88 197 GLU A CA 1
ATOM 1512 C C . GLU A 1 197 ? 6.613 -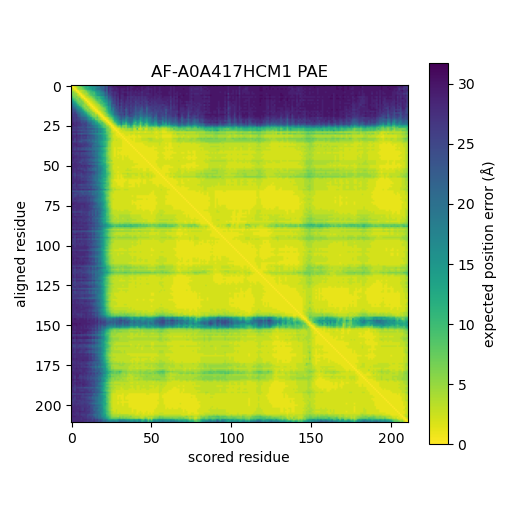0.104 -1.058 1.00 97.88 197 GLU A C 1
ATOM 1514 O O . GLU A 1 197 ? 6.223 0.612 -1.984 1.00 97.88 197 GLU A O 1
ATOM 1519 N N . ALA A 1 198 ? 5.921 -0.228 0.076 1.00 98.25 198 ALA A N 1
ATOM 1520 C CA . ALA A 1 198 ? 4.649 0.442 0.322 1.00 98.25 198 ALA A CA 1
ATOM 1521 C C . ALA A 1 198 ? 4.772 1.971 0.379 1.00 98.25 198 ALA A C 1
ATOM 1523 O O . ALA A 1 198 ? 3.924 2.667 -0.178 1.00 98.25 198 ALA A O 1
ATOM 1524 N N . ALA A 1 199 ? 5.826 2.504 1.007 1.00 98.25 199 ALA A N 1
ATOM 1525 C CA . ALA A 1 199 ? 6.113 3.940 1.016 1.00 98.25 199 ALA A CA 1
ATOM 1526 C C . ALA A 1 199 ? 6.375 4.466 -0.403 1.00 98.25 199 ALA A C 1
ATOM 1528 O O . ALA A 1 199 ? 5.835 5.497 -0.807 1.00 98.25 199 ALA A O 1
ATOM 1529 N N . ALA A 1 200 ? 7.156 3.722 -1.189 1.00 97.56 200 ALA A N 1
ATOM 1530 C CA . ALA A 1 200 ? 7.422 4.057 -2.581 1.00 97.56 200 ALA A CA 1
ATOM 1531 C C . ALA A 1 200 ? 6.136 4.070 -3.420 1.00 97.56 200 ALA A C 1
ATOM 1533 O O . ALA A 1 200 ? 5.904 5.010 -4.182 1.00 97.56 200 ALA A O 1
ATOM 1534 N N . MET A 1 201 ? 5.263 3.074 -3.242 1.00 97.75 201 MET A N 1
ATOM 1535 C CA . MET A 1 201 ? 3.950 3.043 -3.888 1.00 97.75 201 MET A CA 1
ATOM 1536 C C . MET A 1 201 ? 3.064 4.215 -3.441 1.00 97.75 201 MET A C 1
ATOM 1538 O O . MET A 1 201 ? 2.501 4.911 -4.283 1.00 97.75 201 MET A O 1
ATOM 1542 N N . ALA A 1 202 ? 2.977 4.480 -2.134 1.00 97.94 202 ALA A N 1
ATOM 1543 C CA . ALA A 1 202 ? 2.159 5.554 -1.574 1.00 97.94 202 ALA A CA 1
ATOM 1544 C C . ALA A 1 202 ? 2.550 6.922 -2.134 1.00 97.94 202 ALA A C 1
ATOM 1546 O O . ALA A 1 202 ? 1.687 7.658 -2.609 1.00 97.94 202 ALA A O 1
ATOM 1547 N N . ARG A 1 203 ? 3.852 7.240 -2.146 1.00 96.81 203 ARG A N 1
ATOM 1548 C CA . ARG A 1 203 ? 4.357 8.482 -2.736 1.00 96.81 203 ARG A CA 1
ATOM 1549 C C . ARG A 1 203 ? 4.021 8.577 -4.221 1.00 96.81 203 ARG A C 1
ATOM 1551 O O . ARG A 1 203 ? 3.554 9.624 -4.657 1.00 96.81 203 ARG A O 1
ATOM 1558 N N . ARG A 1 204 ? 4.290 7.526 -5.005 1.00 95.62 204 ARG A N 1
ATOM 1559 C CA . ARG A 1 204 ? 4.040 7.544 -6.457 1.00 95.62 204 ARG A CA 1
ATOM 1560 C C . ARG A 1 204 ? 2.569 7.791 -6.754 1.00 95.62 204 ARG A C 1
ATOM 1562 O O . ARG A 1 204 ? 2.274 8.633 -7.592 1.00 95.62 204 ARG A O 1
ATOM 1569 N N . LEU A 1 205 ? 1.671 7.105 -6.049 1.00 95.25 205 LEU A N 1
ATOM 1570 C CA . LEU A 1 205 ? 0.234 7.327 -6.182 1.00 95.25 205 LEU A CA 1
ATOM 1571 C C . LEU A 1 205 ? -0.135 8.758 -5.802 1.00 95.25 205 LEU A C 1
ATOM 1573 O O . LEU A 1 205 ? -0.751 9.439 -6.605 1.00 95.25 205 LEU A O 1
ATOM 1577 N N . TYR A 1 206 ? 0.287 9.226 -4.627 1.00 94.81 206 TYR A N 1
ATOM 1578 C CA . TYR A 1 206 ? -0.074 10.549 -4.122 1.00 94.81 206 TYR A CA 1
ATOM 1579 C C . TYR A 1 206 ? 0.353 11.679 -5.063 1.00 94.81 206 TYR A C 1
ATOM 1581 O O . TYR A 1 206 ? -0.471 12.503 -5.434 1.00 94.81 206 TYR A O 1
ATOM 1589 N N . VAL A 1 207 ? 1.603 11.660 -5.538 1.00 91.56 207 VAL A N 1
ATOM 1590 C CA . VAL A 1 207 ? 2.100 12.668 -6.490 1.00 91.56 207 VAL A CA 1
ATOM 1591 C C . VAL A 1 207 ? 1.292 12.662 -7.790 1.00 91.56 207 VAL A C 1
ATOM 1593 O O . VAL A 1 207 ? 0.966 13.722 -8.301 1.00 91.56 207 VAL A O 1
ATOM 1596 N N . ASN A 1 208 ? 0.915 11.486 -8.299 1.00 85.44 208 ASN A N 1
ATOM 1597 C CA . ASN A 1 208 ? 0.129 11.382 -9.532 1.00 85.44 208 ASN A CA 1
ATOM 1598 C C . ASN A 1 208 ? -1.345 11.803 -9.371 1.00 85.44 208 ASN A C 1
ATOM 1600 O O . ASN A 1 208 ? -2.034 11.936 -10.378 1.00 85.44 208 ASN A O 1
ATOM 1604 N N . LEU A 1 209 ? -1.847 11.961 -8.141 1.00 83.50 209 LEU A N 1
ATOM 1605 C CA . LEU A 1 209 ? -3.193 12.486 -7.877 1.00 83.50 209 LEU A CA 1
ATOM 1606 C C . LEU A 1 209 ? -3.229 14.019 -7.805 1.00 83.50 209 LEU A C 1
ATOM 1608 O O . LEU A 1 209 ? -4.307 14.594 -7.947 1.00 83.50 209 LEU A O 1
ATOM 1612 N N . ASP A 1 210 ? -2.082 14.652 -7.555 1.00 70.44 210 ASP A N 1
ATOM 1613 C CA . ASP A 1 210 ? -1.947 16.106 -7.407 1.00 70.44 210 ASP A CA 1
ATOM 1614 C C . ASP A 1 210 ? -1.561 16.824 -8.722 1.00 70.44 210 ASP A C 1
ATOM 1616 O O . ASP A 1 210 ? -1.599 18.057 -8.767 1.00 70.44 210 ASP A O 1
ATOM 1620 N N . ASP A 1 211 ? -1.204 16.072 -9.771 1.00 59.34 211 ASP A N 1
ATOM 1621 C CA . ASP A 1 211 ? -0.882 16.562 -11.127 1.00 59.34 211 ASP A CA 1
ATOM 1622 C C . ASP A 1 211 ? -2.134 16.688 -12.024 1.00 59.34 211 ASP A C 1
ATOM 1624 O O . ASP A 1 211 ? -2.243 17.708 -12.752 1.00 59.34 211 ASP A O 1
#

Secondary structure (DSSP, 8-state):
-PPPP---------------PPP-----S-TT--TTSTTHHHHHHHHHTTSS---TTS---TTSBPBHHHHHHHHHHHTT--GGGS-S-SSTTS-TTSTTHHHHHHHHHTTS----BTTB--TTSBPBHHHHHHHHHHHHHHTT-----TTPPP--TTGGGS-HHHHHHHHHHHHTTSS---TTS---TTSBPBHHHHHHHHHHHHHHHH-

Solvent-accessible surface area (backbone atoms only — not comparable to full-atom values): 12221 Å² total; per-residue (Å²): 136,88,82,80,84,84,83,82,83,82,80,83,80,81,78,81,78,80,80,76,72,77,76,80,82,84,72,72,86,28,86,81,62,52,90,83,43,93,46,36,68,26,44,42,49,15,40,76,71,63,40,47,71,56,51,95,88,51,31,56,56,50,80,42,73,31,25,40,36,57,50,40,42,30,51,36,48,55,67,67,53,72,46,84,81,23,75,49,54,88,32,82,75,40,54,58,86,42,94,44,19,26,31,51,34,39,28,42,77,55,58,22,41,76,60,78,53,97,55,26,55,54,49,78,41,65,27,23,39,38,53,50,34,30,33,53,44,29,42,38,46,62,73,74,43,86,63,56,53,73,85,54,82,72,90,30,83,48,52,88,70,43,52,80,93,28,45,55,26,46,30,15,32,40,69,60,68,63,40,80,60,50,96,88,39,31,63,56,40,76,44,66,30,28,39,36,58,50,22,42,39,48,38,50,52,39,58,68,72,75,112

pLDDT: mean 89.46, std 15.89, range [36.91, 98.81]